Protein AF-A0A1G9DY28-F1 (afdb_monomer_lite)

pLDDT: mean 70.73, std 20.44, range [26.52, 94.44]

Sequence (216 aa):
MRPTGRRGGTGKGPRGWFRGADLAAADAADGTVDGIIQAENLHSFAGSSSYRFLAGQFNNLASNGAGTTLASGDVIGDSRPEILIAHPDATRNVPGWGGVNVGKVYMIAPEDMAALDAQDGATDHQIDLGNTRLAGCYSYEFRGEATNPDLHLSAVIGGQAGASVGTVDDLWGDGKDEILIGDPRWQRPTSSDLYVGNYCPGASAVTPAPARARFM

InterPro domains:
  IPR028994 Integrin alpha, N-terminal [G3DSA:2.130.10.130] (20-208)
  IPR028994 Integrin alpha, N-terminal [SSF69318] (45-187)

Structure (mmCIF, N/CA/C/O backbone):
data_AF-A0A1G9DY28-F1
#
_entry.id   AF-A0A1G9DY28-F1
#
loop_
_atom_site.group_PDB
_atom_site.id
_atom_site.type_symbol
_atom_site.label_atom_id
_atom_site.label_alt_id
_atom_site.label_comp_id
_atom_site.label_asym_id
_atom_site.label_entity_id
_atom_site.label_seq_id
_atom_site.pdbx_PDB_ins_code
_atom_site.Cartn_x
_atom_site.Cartn_y
_atom_site.Cartn_z
_atom_site.occupancy
_atom_site.B_iso_or_equiv
_atom_site.auth_seq_id
_atom_site.auth_comp_id
_atom_site.auth_asym_id
_atom_site.auth_atom_id
_atom_site.pdbx_PDB_model_num
ATOM 1 N N . MET A 1 1 ? -29.840 37.750 1.702 1.00 39.03 1 MET A N 1
ATOM 2 C CA . MET A 1 1 ? -28.448 37.418 1.324 1.00 39.03 1 MET A CA 1
ATOM 3 C C . MET A 1 1 ? -28.323 35.904 1.284 1.00 39.03 1 MET A C 1
ATOM 5 O O . MET A 1 1 ? -28.585 35.266 2.292 1.00 39.03 1 MET A O 1
ATOM 9 N N . ARG A 1 2 ? -28.051 35.325 0.111 1.00 34.81 2 ARG A N 1
ATOM 10 C CA . ARG A 1 2 ? -27.839 33.879 -0.071 1.00 34.81 2 ARG A CA 1
ATOM 11 C C . ARG A 1 2 ? -26.339 33.592 0.074 1.00 34.81 2 ARG A C 1
ATOM 13 O O . ARG A 1 2 ? -25.577 34.244 -0.638 1.00 34.81 2 ARG A O 1
ATOM 20 N N . PRO A 1 3 ? -25.898 32.653 0.925 1.00 40.09 3 PRO A N 1
ATOM 21 C CA . PRO A 1 3 ? -24.496 32.263 0.964 1.00 40.09 3 PRO A CA 1
ATOM 22 C C . PRO A 1 3 ? -24.154 31.457 -0.291 1.00 40.09 3 PRO A C 1
ATOM 24 O O . PRO A 1 3 ? -24.701 30.382 -0.535 1.00 40.09 3 PRO A O 1
ATOM 27 N N . THR A 1 4 ? -23.250 31.994 -1.102 1.00 49.56 4 THR A N 1
ATOM 28 C CA . THR A 1 4 ? -22.555 31.282 -2.174 1.00 49.56 4 THR A CA 1
ATOM 29 C C . THR A 1 4 ? -21.349 30.565 -1.574 1.00 49.56 4 THR A C 1
ATOM 31 O O . THR A 1 4 ? -20.337 31.196 -1.285 1.00 49.56 4 THR A O 1
ATOM 34 N N . GLY A 1 5 ? -21.449 29.251 -1.388 1.00 36.28 5 GLY A N 1
ATOM 35 C CA . GLY A 1 5 ? -20.333 28.396 -0.989 1.00 36.28 5 GLY A CA 1
ATOM 36 C C . GLY A 1 5 ? -20.249 27.199 -1.923 1.00 36.28 5 GLY A C 1
ATOM 37 O O . GLY A 1 5 ? -20.830 26.153 -1.657 1.00 36.28 5 GLY A O 1
ATOM 38 N N . ARG A 1 6 ? -19.562 27.364 -3.055 1.00 39.78 6 ARG A N 1
ATOM 39 C CA . ARG A 1 6 ? -19.233 26.268 -3.971 1.00 39.78 6 ARG A CA 1
ATOM 40 C C . ARG A 1 6 ? -18.241 25.360 -3.231 1.00 39.78 6 ARG A C 1
ATOM 42 O O . ARG A 1 6 ? -17.084 25.738 -3.077 1.00 39.78 6 ARG A O 1
ATOM 49 N N . ARG A 1 7 ? -18.691 24.199 -2.732 1.00 41.69 7 ARG A N 1
ATOM 50 C CA . ARG A 1 7 ? -17.816 23.139 -2.197 1.00 41.69 7 ARG A CA 1
ATOM 51 C C . ARG A 1 7 ? -16.934 22.619 -3.335 1.00 41.69 7 ARG A C 1
ATOM 53 O O . ARG A 1 7 ? -17.304 21.698 -4.053 1.00 41.69 7 ARG A O 1
ATOM 60 N N . GLY A 1 8 ? -15.785 23.252 -3.531 1.00 35.94 8 GLY A N 1
ATOM 61 C CA . GLY A 1 8 ? -14.681 22.714 -4.315 1.00 35.94 8 GLY A CA 1
ATOM 62 C C . GLY A 1 8 ? -13.878 21.746 -3.456 1.00 35.94 8 GLY A C 1
ATOM 63 O O . GLY A 1 8 ? -12.790 22.089 -3.014 1.00 35.94 8 GLY A O 1
ATOM 64 N N . GLY A 1 9 ? -14.436 20.571 -3.167 1.00 35.28 9 GLY A N 1
ATOM 65 C CA . GLY A 1 9 ? -13.674 19.457 -2.610 1.00 35.28 9 GLY A CA 1
ATOM 66 C C . GLY A 1 9 ? -13.167 18.604 -3.763 1.00 35.28 9 GLY A C 1
ATOM 67 O O . GLY A 1 9 ? -13.927 17.820 -4.323 1.00 35.28 9 GLY A O 1
ATOM 68 N N . THR A 1 10 ? -11.911 18.783 -4.169 1.00 40.19 10 THR A N 1
ATOM 69 C CA . THR A 1 10 ? -11.232 17.829 -5.051 1.00 40.19 10 THR A CA 1
ATOM 70 C C . THR A 1 10 ? -11.114 16.510 -4.293 1.00 40.19 10 THR A C 1
ATOM 72 O O . THR A 1 10 ? -10.432 16.436 -3.273 1.00 40.19 10 THR A O 1
ATOM 75 N N . GLY A 1 11 ? -11.849 15.492 -4.748 1.00 36.69 11 GLY A N 1
ATOM 76 C CA . GLY A 1 11 ? -11.959 14.197 -4.084 1.00 36.69 11 GLY A CA 1
ATOM 77 C C . GLY A 1 11 ? -10.591 13.573 -3.832 1.00 36.69 11 GLY A C 1
ATOM 78 O O . GLY A 1 11 ? -9.933 13.096 -4.753 1.00 36.69 11 GLY A O 1
ATOM 79 N N . LYS A 1 12 ? -10.161 13.583 -2.570 1.00 45.22 12 LYS A N 1
ATOM 80 C CA . LYS A 1 12 ? -9.077 12.739 -2.081 1.00 45.22 12 LYS A CA 1
ATOM 81 C C . LYS A 1 12 ? -9.745 11.518 -1.477 1.00 45.22 12 LYS A C 1
ATOM 83 O O . LYS A 1 12 ? -10.242 11.605 -0.361 1.00 45.22 12 LYS A O 1
ATOM 88 N N . GLY A 1 13 ? -9.799 10.419 -2.227 1.00 36.28 13 GLY A N 1
ATOM 89 C CA . GLY A 1 13 ? -10.223 9.141 -1.667 1.00 36.28 13 GLY A CA 1
ATOM 90 C C . GLY A 1 13 ? -9.317 8.806 -0.474 1.00 36.28 13 GLY A C 1
ATOM 91 O O . GLY A 1 13 ? -8.094 8.776 -0.653 1.00 36.28 13 GLY A O 1
ATOM 92 N N . PRO A 1 14 ? -9.855 8.651 0.743 1.00 44.72 14 PRO A N 1
ATOM 93 C CA . PRO A 1 14 ? -9.065 8.204 1.881 1.00 44.72 14 PRO A CA 1
ATOM 94 C C . PRO A 1 14 ? -8.557 6.784 1.615 1.00 44.72 14 PRO A C 1
ATOM 96 O O . PRO A 1 14 ? -9.302 5.904 1.193 1.00 44.72 14 PRO A O 1
ATOM 99 N N . ARG A 1 15 ? -7.255 6.590 1.823 1.00 56.50 15 ARG A N 1
ATOM 100 C CA . ARG A 1 15 ? -6.572 5.295 1.761 1.00 56.50 15 ARG A CA 1
ATOM 101 C C . ARG A 1 15 ? -6.242 4.927 3.189 1.00 56.50 15 ARG A C 1
ATOM 103 O O . ARG A 1 15 ? -5.567 5.707 3.860 1.00 56.50 15 ARG A O 1
ATOM 110 N N . GLY A 1 16 ? -6.737 3.796 3.659 1.00 57.66 16 GLY A N 1
ATOM 111 C CA . GLY A 1 16 ? -6.579 3.414 5.051 1.00 57.66 16 GLY A CA 1
ATOM 112 C C . GLY A 1 16 ? -6.547 1.912 5.234 1.00 57.66 16 GLY A C 1
ATOM 113 O O . GLY A 1 16 ? -6.974 1.158 4.361 1.00 57.66 16 GLY A O 1
ATOM 114 N N . TRP A 1 17 ? -5.996 1.508 6.369 1.00 59.66 17 TRP A N 1
ATOM 115 C CA . TRP A 1 17 ? -6.060 0.149 6.873 1.00 59.66 17 TRP A CA 1
ATOM 116 C C . TRP A 1 17 ? -7.118 0.072 7.959 1.00 59.66 17 TRP A C 1
ATOM 118 O O . TRP A 1 17 ? -7.189 0.958 8.811 1.00 59.66 17 TRP A O 1
ATOM 128 N N . PHE A 1 18 ? -7.918 -0.991 7.923 1.00 63.53 18 PHE A N 1
ATOM 129 C CA . PHE A 1 18 ? -9.067 -1.166 8.799 1.00 63.53 18 PHE A CA 1
ATOM 130 C C . PHE A 1 18 ? -8.887 -2.408 9.643 1.00 63.53 18 PHE A C 1
ATOM 132 O O . PHE A 1 18 ? -8.626 -3.495 9.122 1.00 63.53 18 PHE A O 1
ATOM 139 N N . ARG A 1 19 ? -9.132 -2.269 10.941 1.00 69.31 19 ARG A N 1
ATOM 140 C CA . ARG A 1 19 ? -9.436 -3.433 11.766 1.00 69.31 19 ARG A CA 1
ATOM 141 C C . ARG A 1 19 ? -10.936 -3.668 11.727 1.00 69.31 19 ARG A C 1
ATOM 143 O O . ARG A 1 19 ? -11.714 -2.752 11.954 1.00 69.31 19 ARG A O 1
ATOM 150 N N . GLY A 1 20 ? -11.368 -4.905 11.485 1.00 76.25 20 GLY A N 1
ATOM 151 C CA . GLY A 1 20 ? -12.800 -5.239 11.496 1.00 76.25 20 GLY A CA 1
ATOM 152 C C . GLY A 1 20 ? -13.491 -4.884 12.823 1.00 76.25 20 GLY A C 1
ATOM 153 O O . GLY A 1 20 ? -14.673 -4.553 12.835 1.00 76.25 20 GLY A O 1
ATOM 154 N N . ALA A 1 21 ? -12.733 -4.884 13.925 1.00 82.38 21 ALA A N 1
ATOM 155 C CA . ALA A 1 21 ? -13.196 -4.472 15.249 1.00 82.38 21 ALA A CA 1
ATOM 156 C C . ALA A 1 21 ? -13.605 -2.987 15.331 1.00 82.38 21 ALA A C 1
ATOM 158 O O . ALA A 1 21 ? -14.423 -2.629 16.175 1.00 82.38 21 ALA A O 1
ATOM 159 N N . ASP A 1 22 ? -13.082 -2.150 14.437 1.00 84.69 22 ASP A N 1
ATOM 160 C CA . ASP A 1 22 ? -13.266 -0.700 14.447 1.00 84.69 22 ASP A CA 1
ATOM 161 C C . ASP A 1 22 ? -14.498 -0.253 13.635 1.00 84.69 22 ASP A C 1
ATOM 163 O O . ASP A 1 22 ? -14.927 0.893 13.749 1.00 84.69 22 ASP A O 1
ATOM 167 N N . LEU A 1 23 ? -15.108 -1.145 12.839 1.00 86.44 23 LEU A N 1
ATOM 168 C CA . LEU A 1 23 ? -16.161 -0.781 11.879 1.00 86.44 23 LEU A CA 1
ATOM 169 C C . LEU A 1 23 ? -17.396 -0.158 12.540 1.00 86.44 23 LEU A C 1
ATOM 171 O O . LEU A 1 23 ? -17.902 0.846 12.054 1.00 86.44 23 LEU A O 1
ATOM 175 N N . ALA A 1 24 ? -17.861 -0.711 13.663 1.00 87.94 24 ALA A N 1
ATOM 176 C CA . ALA A 1 24 ? -19.032 -0.181 14.365 1.00 87.94 24 ALA A CA 1
ATOM 177 C C . ALA A 1 24 ? -18.765 1.196 14.998 1.00 87.94 24 ALA A C 1
ATOM 179 O O . ALA A 1 24 ? -19.653 2.045 15.042 1.00 87.94 24 ALA A O 1
ATOM 180 N N . ALA A 1 25 ? -17.541 1.425 15.484 1.00 86.50 25 ALA A N 1
ATOM 181 C CA . ALA A 1 25 ? -17.143 2.713 16.045 1.00 86.50 25 ALA A CA 1
ATOM 182 C C . ALA A 1 25 ? -16.971 3.770 14.945 1.00 86.50 25 ALA A C 1
ATOM 184 O O . ALA A 1 25 ? -17.379 4.914 15.128 1.00 86.50 25 ALA A O 1
ATOM 185 N N . ALA A 1 26 ? -16.412 3.375 13.799 1.00 85.31 26 ALA A N 1
ATOM 186 C CA . ALA A 1 26 ? -16.263 4.239 12.637 1.00 85.31 26 ALA A CA 1
ATOM 187 C C . ALA A 1 26 ? -17.606 4.618 11.995 1.00 85.31 26 ALA A C 1
ATOM 189 O O . ALA A 1 26 ? -17.748 5.751 11.543 1.00 85.31 26 ALA A O 1
ATOM 190 N N . ASP A 1 27 ? -18.576 3.697 11.982 1.00 87.81 27 ASP A N 1
ATOM 191 C CA . ASP A 1 27 ? -19.953 3.955 11.541 1.00 87.81 27 ASP A CA 1
ATOM 192 C C . ASP A 1 27 ? -20.600 5.017 12.434 1.00 87.81 27 ASP A C 1
ATOM 194 O O . ASP A 1 27 ? -20.998 6.069 11.961 1.00 87.81 27 ASP A O 1
ATOM 198 N N . ALA A 1 28 ? -20.533 4.830 13.756 1.00 89.62 28 ALA A N 1
ATOM 199 C CA . ALA A 1 28 ? -21.081 5.774 14.730 1.00 89.62 28 ALA A CA 1
ATOM 200 C C . ALA A 1 28 ? -20.403 7.163 14.752 1.00 89.62 28 ALA A C 1
ATOM 202 O O . ALA A 1 28 ? -20.920 8.094 15.380 1.00 89.62 28 ALA A O 1
ATOM 203 N N . ALA A 1 29 ? -19.225 7.313 14.140 1.00 87.81 29 ALA A N 1
ATOM 204 C CA . ALA A 1 29 ? -18.363 8.481 14.319 1.00 87.81 29 ALA A CA 1
ATOM 205 C C . ALA A 1 29 ? -18.899 9.767 13.667 1.00 87.81 29 ALA A C 1
ATOM 207 O O . ALA A 1 29 ? -18.495 10.858 14.072 1.00 87.81 29 ALA A O 1
ATOM 208 N N . ASP A 1 30 ? -19.824 9.675 12.707 1.00 84.69 30 ASP A N 1
ATOM 209 C CA . ASP A 1 30 ? -20.497 10.849 12.137 1.00 84.69 30 ASP A CA 1
ATOM 210 C C . ASP A 1 30 ? -21.783 11.255 12.881 1.00 84.69 30 ASP A C 1
ATOM 212 O O . ASP A 1 30 ? -22.446 12.229 12.513 1.00 84.69 30 ASP A O 1
ATOM 216 N N . GLY A 1 31 ? -22.102 10.553 13.972 1.00 88.00 31 GLY A N 1
ATOM 217 C CA . GLY A 1 31 ? -23.291 10.780 14.787 1.00 88.00 31 GLY A CA 1
ATOM 218 C C . GLY A 1 31 ? -24.517 9.983 14.341 1.00 88.00 31 GLY A C 1
ATOM 219 O O . GLY A 1 31 ? -25.566 10.094 14.983 1.00 88.00 31 GLY A O 1
ATOM 220 N N . THR A 1 32 ? -24.400 9.165 13.296 1.00 90.31 32 THR A N 1
ATOM 221 C CA . THR A 1 32 ? -25.421 8.210 12.862 1.00 90.31 32 THR A CA 1
ATOM 222 C C . THR A 1 32 ? -24.874 6.785 12.886 1.00 90.31 32 THR A C 1
ATOM 224 O O . THR A 1 32 ? -23.683 6.570 12.784 1.00 90.31 32 THR A O 1
ATOM 227 N N . VAL A 1 33 ? -25.739 5.797 13.116 1.00 93.62 33 VAL A N 1
ATOM 228 C CA . VAL A 1 33 ? -25.394 4.372 12.976 1.00 93.62 33 VAL A CA 1
ATOM 229 C C . VAL A 1 33 ? -26.305 3.843 11.888 1.00 93.62 33 VAL A C 1
ATOM 231 O O . VAL A 1 33 ? -27.465 3.508 12.151 1.00 93.62 33 VAL A O 1
ATOM 234 N N . ASP A 1 34 ? -25.827 3.890 10.654 1.00 93.62 34 ASP A N 1
ATOM 235 C CA . ASP A 1 34 ? -26.614 3.587 9.460 1.00 93.62 34 ASP A CA 1
ATOM 236 C C . ASP A 1 34 ? -25.904 2.618 8.499 1.00 93.62 34 ASP A C 1
ATOM 238 O O . ASP A 1 34 ? -26.457 2.266 7.452 1.00 93.62 34 ASP A O 1
ATOM 242 N N . GLY A 1 35 ? -24.727 2.116 8.886 1.00 91.00 35 GLY A N 1
ATOM 243 C CA . GLY A 1 35 ? -23.889 1.246 8.072 1.00 91.00 35 GLY A CA 1
ATOM 244 C C . GLY A 1 35 ? -23.080 1.991 7.007 1.00 91.00 35 GLY A C 1
ATOM 245 O O . GLY A 1 35 ? -22.499 1.332 6.137 1.00 91.00 35 GLY A O 1
ATOM 246 N N . ILE A 1 36 ? -23.045 3.327 7.031 1.00 89.75 36 ILE A N 1
ATOM 247 C CA . ILE A 1 36 ? -22.268 4.165 6.121 1.00 89.75 36 ILE A CA 1
ATOM 248 C C . ILE A 1 36 ? -21.078 4.761 6.871 1.00 89.75 36 ILE A C 1
ATOM 250 O O . ILE A 1 36 ? -21.157 5.779 7.547 1.00 89.75 36 ILE A O 1
ATOM 254 N N . ILE A 1 37 ? -19.902 4.185 6.635 1.00 85.06 37 ILE A N 1
ATOM 255 C CA . ILE A 1 37 ? -18.668 4.698 7.225 1.00 85.06 37 ILE A CA 1
ATOM 256 C C . ILE A 1 37 ? -18.086 5.812 6.352 1.00 85.06 37 ILE A C 1
ATOM 258 O O . ILE A 1 37 ? -17.610 5.575 5.237 1.00 85.06 37 ILE A O 1
ATOM 262 N N . GLN A 1 38 ? -18.052 7.029 6.894 1.00 85.56 38 GLN A N 1
ATOM 263 C CA . GLN A 1 38 ? -17.265 8.122 6.327 1.00 85.56 38 GLN A CA 1
ATOM 264 C C . GLN A 1 38 ? -15.781 7.844 6.537 1.00 85.56 38 GLN A C 1
ATOM 266 O O . GLN A 1 38 ? -15.301 7.660 7.656 1.00 85.56 38 GLN A O 1
ATOM 271 N N . ALA A 1 39 ? -15.023 7.798 5.451 1.00 75.69 39 ALA A N 1
ATOM 272 C CA . ALA A 1 39 ? -13.667 7.291 5.523 1.00 75.69 39 ALA A CA 1
ATOM 273 C C . ALA A 1 39 ? -12.644 8.299 6.086 1.00 75.69 39 ALA A C 1
ATOM 275 O O . ALA A 1 39 ? -11.535 7.913 6.452 1.00 75.69 39 ALA A O 1
ATOM 276 N N . GLU A 1 40 ? -13.032 9.564 6.266 1.00 76.12 40 GLU A N 1
ATOM 277 C CA . GLU A 1 40 ? -12.351 10.520 7.149 1.00 76.12 40 GLU A CA 1
ATOM 278 C C . GLU A 1 40 ? -12.423 10.153 8.642 1.00 76.12 40 GLU A C 1
ATOM 280 O O . GLU A 1 40 ? -11.522 10.511 9.403 1.00 76.12 40 GLU A O 1
ATOM 285 N N . ASN A 1 41 ? -13.445 9.409 9.068 1.00 78.44 41 ASN A N 1
ATOM 286 C CA . ASN A 1 41 ? -13.624 9.054 10.475 1.00 78.44 41 ASN A CA 1
ATOM 287 C C . ASN A 1 41 ? -12.732 7.885 10.896 1.00 78.44 41 ASN A C 1
ATOM 289 O O . ASN A 1 41 ? -12.473 7.700 12.078 1.00 78.44 41 ASN A O 1
ATOM 293 N N . LEU A 1 42 ? -12.209 7.118 9.939 1.00 73.25 42 LEU A N 1
ATOM 294 C CA . LEU A 1 42 ? -11.525 5.849 10.196 1.00 73.25 42 LEU A CA 1
ATOM 295 C C . LEU A 1 42 ? -10.260 5.982 11.059 1.00 73.25 42 LEU A C 1
ATOM 297 O O . LEU A 1 42 ? -9.906 5.042 11.762 1.00 73.25 42 LEU A O 1
ATOM 301 N N . HIS A 1 43 ? -9.607 7.143 11.060 1.00 74.00 43 HIS A N 1
ATOM 302 C CA . HIS A 1 43 ? -8.354 7.359 11.791 1.00 74.00 43 HIS A CA 1
ATOM 303 C C . HIS A 1 43 ? -8.482 8.276 13.020 1.00 74.00 43 HIS A C 1
ATOM 305 O O . HIS A 1 43 ? -7.481 8.555 13.668 1.00 74.00 43 HIS A O 1
ATOM 311 N N . SER A 1 44 ? -9.674 8.805 13.323 1.00 72.94 44 SER A N 1
ATOM 312 C CA . SER A 1 44 ? -9.810 9.973 14.213 1.00 72.94 44 SER A CA 1
ATOM 313 C C . SER A 1 44 ? -10.642 9.752 15.482 1.00 72.94 44 SER A C 1
ATOM 315 O O . SER A 1 44 ? -10.692 10.647 16.328 1.00 72.94 44 SER A O 1
ATOM 317 N N . PHE A 1 45 ? -11.262 8.580 15.670 1.00 70.31 45 PHE A N 1
ATOM 318 C CA . PHE A 1 45 ? -11.993 8.272 16.906 1.00 70.31 45 PHE A CA 1
ATOM 319 C C . PHE A 1 45 ? -11.090 7.665 17.992 1.00 70.31 45 PHE A C 1
ATOM 321 O O . PHE A 1 45 ? -10.106 6.972 17.724 1.00 70.31 45 PHE A O 1
ATOM 328 N N . ALA A 1 46 ? -11.442 7.925 19.253 1.00 67.25 46 ALA A N 1
ATOM 329 C CA . ALA A 1 46 ? -10.687 7.452 20.408 1.00 67.25 46 ALA A CA 1
ATOM 330 C C . ALA A 1 46 ? -10.655 5.916 20.466 1.00 67.25 46 ALA A C 1
ATOM 332 O O . ALA A 1 46 ? -11.699 5.267 20.441 1.00 67.25 46 ALA A O 1
ATOM 333 N N . GLY A 1 47 ? -9.451 5.349 20.582 1.00 69.44 47 GLY A N 1
ATOM 334 C CA . GLY A 1 47 ? -9.244 3.900 20.606 1.00 69.44 47 GLY A CA 1
ATOM 335 C C . GLY A 1 47 ? -9.198 3.238 19.227 1.00 69.44 47 GLY A C 1
ATOM 336 O O . GLY A 1 47 ? -9.114 2.013 19.179 1.00 69.44 47 GLY A O 1
ATOM 337 N N . SER A 1 48 ? -9.226 4.013 18.133 1.00 75.06 48 SER A N 1
ATOM 338 C CA . SER A 1 48 ? -8.984 3.474 16.793 1.00 75.06 48 SER A CA 1
ATOM 339 C C . SER A 1 48 ? -7.623 2.789 16.721 1.00 75.06 48 SER A C 1
ATOM 341 O O . SER A 1 48 ? -6.627 3.256 17.273 1.00 75.06 48 SER A O 1
ATOM 343 N N . SER A 1 49 ? -7.589 1.665 16.019 1.00 80.06 49 SER A N 1
ATOM 344 C CA . SER A 1 49 ? -6.364 0.953 15.656 1.00 80.06 49 SER A CA 1
ATOM 345 C C . SER A 1 49 ? -6.158 0.912 14.140 1.00 80.06 49 SER A C 1
ATOM 347 O O . SER A 1 49 ? -5.306 0.175 13.635 1.00 80.06 49 SER A O 1
ATOM 349 N N . SER A 1 50 ? -6.956 1.707 13.430 1.00 85.06 50 SER A N 1
ATOM 350 C CA . SER A 1 50 ? -6.951 1.879 11.986 1.00 85.06 50 SER A CA 1
ATOM 351 C C . SER A 1 50 ? -6.034 3.045 11.603 1.00 85.06 50 SER A C 1
ATOM 353 O O . SER A 1 50 ? -5.933 4.025 12.335 1.00 85.06 50 SER A O 1
ATOM 355 N N . TYR A 1 51 ? -5.364 2.943 10.453 1.00 85.69 51 TYR A N 1
ATOM 356 C CA . TYR A 1 51 ? -4.394 3.943 9.985 1.00 85.69 51 TYR A CA 1
ATOM 357 C C . TYR A 1 51 ? -4.839 4.574 8.672 1.00 85.69 51 TYR A C 1
ATOM 359 O O . TYR A 1 51 ? -5.432 3.912 7.818 1.00 85.69 51 TYR A O 1
ATOM 367 N N . ARG A 1 52 ? -4.485 5.843 8.467 1.00 85.88 52 ARG A N 1
ATOM 368 C CA . ARG A 1 52 ? -4.598 6.531 7.180 1.00 85.88 52 ARG A CA 1
ATOM 369 C C . ARG A 1 52 ? -3.229 6.634 6.520 1.00 85.88 52 ARG A C 1
ATOM 371 O O . ARG A 1 52 ? -2.301 7.184 7.097 1.00 85.88 52 ARG A O 1
ATOM 378 N N . PHE A 1 53 ? -3.130 6.207 5.265 1.00 84.81 53 PHE A N 1
ATOM 379 C CA . PHE A 1 53 ? -1.910 6.363 4.480 1.00 84.81 53 PHE A CA 1
ATOM 380 C C . PHE A 1 53 ? -1.939 7.642 3.651 1.00 84.81 53 PHE A C 1
ATOM 382 O O . PHE A 1 53 ? -2.776 7.853 2.759 1.00 84.81 53 PHE A O 1
ATOM 389 N N . LEU A 1 54 ? -0.961 8.491 3.915 1.00 81.44 54 LEU A N 1
ATOM 390 C CA . LEU A 1 54 ? -0.680 9.691 3.162 1.00 81.44 54 LEU A CA 1
ATOM 391 C C . LEU A 1 54 ? 0.426 9.355 2.167 1.00 81.44 54 LEU A C 1
ATOM 393 O O . LEU A 1 54 ? 1.541 9.046 2.544 1.00 81.44 54 LEU A O 1
ATOM 397 N N . ALA A 1 55 ? 0.156 9.432 0.870 1.00 70.12 55 ALA A N 1
ATOM 398 C CA . ALA A 1 55 ? 1.261 9.643 -0.052 1.00 70.12 55 ALA A CA 1
ATOM 399 C C . ALA A 1 55 ? 1.617 11.115 0.086 1.00 70.12 55 ALA A C 1
ATOM 401 O O . ALA A 1 55 ? 0.743 11.940 -0.205 1.00 70.12 55 ALA A O 1
ATOM 402 N N . GLY A 1 56 ? 2.821 11.405 0.595 1.00 58.53 56 GLY A N 1
ATOM 403 C CA . GLY A 1 56 ? 3.311 12.748 0.882 1.00 58.53 56 GLY A CA 1
ATOM 404 C C . GLY A 1 56 ? 2.874 13.797 -0.139 1.00 58.53 56 GLY A C 1
ATOM 405 O O . GLY A 1 56 ? 2.592 13.496 -1.304 1.00 58.53 56 GLY A O 1
ATOM 406 N N . GLN A 1 57 ? 2.807 15.050 0.310 1.00 45.81 57 GLN A N 1
ATOM 407 C CA . GLN A 1 57 ? 2.523 16.232 -0.508 1.00 45.81 57 GLN A CA 1
ATOM 408 C C . GLN A 1 57 ? 3.622 16.471 -1.563 1.00 45.81 57 GLN A C 1
ATOM 410 O O . GLN A 1 57 ? 4.258 17.519 -1.611 1.00 45.81 57 GLN A O 1
ATOM 415 N N . PHE A 1 58 ? 3.869 15.511 -2.443 1.00 39.19 58 PHE A N 1
ATOM 416 C CA . PHE A 1 58 ? 4.568 15.744 -3.683 1.00 39.19 58 PHE A CA 1
ATOM 417 C C . PHE A 1 58 ? 3.609 16.594 -4.523 1.00 39.19 58 PHE A C 1
ATOM 419 O O . PHE A 1 58 ? 2.518 16.161 -4.894 1.00 39.19 58 PHE A O 1
ATOM 426 N N . ASN A 1 59 ? 3.978 17.874 -4.621 1.00 35.19 59 ASN A N 1
ATOM 427 C CA . ASN A 1 59 ? 3.554 18.884 -5.587 1.00 35.19 59 ASN A CA 1
ATOM 428 C C . ASN A 1 59 ? 2.085 18.870 -6.052 1.00 35.19 59 ASN A C 1
ATOM 430 O O . ASN A 1 59 ? 1.773 18.386 -7.125 1.00 35.19 59 ASN A O 1
ATOM 434 N N . ASN A 1 60 ? 1.224 19.561 -5.299 1.00 35.22 60 ASN A N 1
ATOM 435 C CA . ASN A 1 60 ? 0.123 20.414 -5.786 1.00 35.22 60 ASN A CA 1
ATOM 436 C C . ASN A 1 60 ? -0.532 20.087 -7.153 1.00 35.22 60 ASN A C 1
ATOM 438 O O . ASN A 1 60 ? -0.753 20.988 -7.964 1.00 35.22 60 ASN A O 1
ATOM 442 N N . LEU A 1 61 ? -0.895 18.832 -7.400 1.00 38.72 61 LEU A N 1
ATOM 443 C CA . LEU A 1 61 ? -1.797 18.438 -8.471 1.00 38.72 61 LEU A CA 1
ATOM 444 C C . LEU A 1 61 ? -2.786 17.420 -7.907 1.00 38.72 61 LEU A C 1
ATOM 446 O O . LEU A 1 61 ? -2.452 16.509 -7.155 1.00 38.72 61 LEU A O 1
ATOM 450 N N . ALA A 1 62 ? -4.057 17.644 -8.213 1.00 41.34 62 ALA A N 1
ATOM 451 C CA . ALA A 1 62 ? -5.108 16.678 -7.971 1.00 41.34 62 ALA A CA 1
ATOM 452 C C . ALA A 1 62 ? -4.741 15.345 -8.655 1.00 41.34 62 ALA A C 1
ATOM 454 O O . ALA A 1 62 ? -4.362 15.354 -9.820 1.00 41.34 62 ALA A O 1
ATOM 455 N N . SER A 1 63 ? -4.903 14.226 -7.939 1.00 50.25 63 SER A N 1
ATOM 456 C CA . SER A 1 63 ? -4.601 12.848 -8.376 1.00 50.25 63 SER A CA 1
ATOM 457 C C . SER A 1 63 ? -3.137 12.389 -8.259 1.00 50.25 63 SER A C 1
ATOM 459 O O . SER A 1 63 ? -2.526 11.971 -9.236 1.00 50.25 63 SER A O 1
ATOM 461 N N . ASN A 1 64 ? -2.595 12.346 -7.039 1.00 60.25 64 ASN A N 1
ATOM 462 C CA . ASN A 1 64 ? -1.418 11.517 -6.760 1.00 60.25 64 ASN A CA 1
ATOM 463 C C . ASN A 1 64 ? -1.887 10.055 -6.757 1.00 60.25 64 ASN A C 1
ATOM 465 O O . ASN A 1 64 ? -2.573 9.651 -5.811 1.00 60.25 64 ASN A O 1
ATOM 469 N N . GLY A 1 65 ? -1.572 9.296 -7.814 1.00 67.50 65 GLY A N 1
ATOM 470 C CA . GLY A 1 65 ? -2.023 7.921 -8.082 1.00 67.50 65 GLY A CA 1
ATOM 471 C C . GLY A 1 65 ? -1.632 6.863 -7.040 1.00 67.50 65 GLY A C 1
ATOM 472 O O . GLY A 1 65 ? -1.666 5.674 -7.328 1.00 67.50 65 GLY A O 1
ATOM 473 N N . ALA A 1 66 ? -1.236 7.259 -5.832 1.00 76.75 66 ALA A N 1
ATOM 474 C CA . ALA A 1 66 ? -1.041 6.359 -4.708 1.00 76.75 66 ALA A CA 1
ATOM 475 C C . ALA A 1 66 ? -2.353 5.671 -4.315 1.00 76.75 66 ALA A C 1
ATOM 477 O O . ALA A 1 66 ? -3.408 6.305 -4.299 1.00 76.75 66 ALA A O 1
ATOM 478 N N . GLY A 1 67 ? 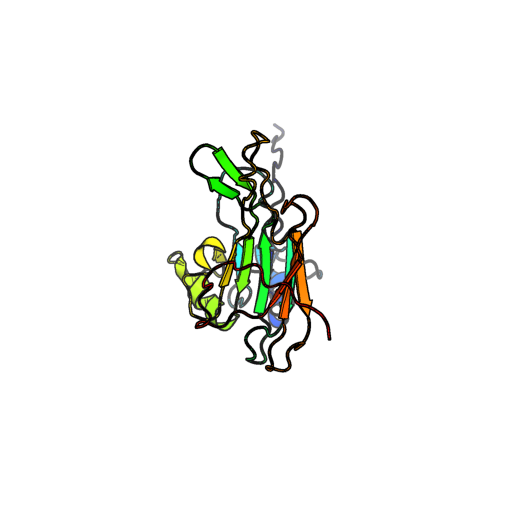-2.279 4.390 -3.968 1.00 79.56 67 GLY A N 1
ATOM 479 C CA . GLY A 1 67 ? -3.429 3.531 -3.688 1.00 79.56 67 GLY A CA 1
ATOM 480 C C . GLY A 1 67 ? -4.353 3.312 -4.885 1.00 79.56 67 GLY A C 1
ATOM 481 O O . GLY A 1 67 ? -5.524 3.021 -4.680 1.00 79.56 67 GLY A O 1
ATOM 482 N N . THR A 1 68 ? -3.859 3.474 -6.118 1.00 82.94 68 THR A N 1
ATOM 483 C CA . THR A 1 68 ? -4.594 3.063 -7.333 1.00 82.94 68 THR A CA 1
ATOM 484 C C . THR A 1 68 ? -4.704 1.549 -7.438 1.00 82.94 68 THR A C 1
ATOM 486 O O . THR A 1 68 ? -5.738 1.048 -7.869 1.00 82.94 68 THR A O 1
ATOM 489 N N . THR A 1 69 ? -3.669 0.839 -6.987 1.00 89.25 69 THR A N 1
ATOM 490 C CA . THR A 1 69 ? -3.667 -0.616 -6.842 1.00 89.25 69 THR A CA 1
ATOM 491 C C . THR A 1 69 ? -3.188 -0.990 -5.446 1.00 89.25 69 THR A C 1
ATOM 493 O O . THR A 1 69 ? -2.296 -0.336 -4.894 1.00 89.25 69 THR A O 1
ATOM 496 N N . LEU A 1 70 ? -3.797 -2.033 -4.886 1.00 92.62 70 LEU A N 1
ATOM 497 C CA . LEU A 1 70 ? -3.483 -2.596 -3.580 1.00 92.62 70 LEU A CA 1
ATOM 498 C C . LEU A 1 70 ? -3.326 -4.112 -3.710 1.00 92.62 70 LEU A C 1
ATOM 500 O O . LEU A 1 70 ? -4.032 -4.732 -4.505 1.00 92.62 70 LEU A O 1
ATOM 504 N N . ALA A 1 71 ? -2.444 -4.692 -2.905 1.00 94.12 71 ALA A N 1
ATOM 505 C CA . ALA A 1 71 ? -2.347 -6.133 -2.701 1.00 94.12 71 ALA A CA 1
ATOM 506 C C . ALA A 1 71 ? -1.978 -6.424 -1.243 1.00 94.12 71 ALA A C 1
ATOM 508 O O . ALA A 1 71 ? -1.570 -5.519 -0.511 1.00 94.12 71 ALA A O 1
ATOM 509 N N . SER A 1 72 ? -2.124 -7.675 -0.825 1.00 94.44 72 SER A N 1
ATOM 510 C CA . SER A 1 72 ? -1.711 -8.135 0.498 1.00 94.44 72 SER A CA 1
ATOM 511 C C . SER A 1 72 ? -1.265 -9.587 0.443 1.00 94.44 72 SER A C 1
ATOM 513 O O . SER A 1 72 ? -1.859 -10.366 -0.301 1.00 94.44 72 SER A O 1
ATOM 515 N N . GLY A 1 73 ? -0.275 -9.949 1.245 1.00 92.62 73 GLY A N 1
ATOM 516 C CA . GLY A 1 73 ? 0.255 -11.309 1.348 1.00 92.62 73 GLY A CA 1
ATOM 517 C C . GLY A 1 73 ? 1.323 -11.376 2.429 1.00 92.62 73 GLY A C 1
ATOM 518 O O . GLY A 1 73 ? 1.845 -10.334 2.821 1.00 92.62 73 GLY A O 1
ATOM 519 N N . ASP A 1 74 ? 1.603 -12.572 2.928 1.00 92.31 74 ASP A N 1
ATOM 520 C CA . ASP A 1 74 ? 2.652 -12.828 3.921 1.00 92.31 74 ASP A CA 1
ATOM 521 C C . ASP A 1 74 ? 4.008 -12.944 3.214 1.00 92.31 74 ASP A C 1
ATOM 523 O O . ASP A 1 74 ? 4.556 -14.026 3.016 1.00 92.31 74 ASP A O 1
ATOM 527 N N . VAL A 1 75 ? 4.525 -11.807 2.752 1.00 91.00 75 VAL A N 1
ATOM 528 C CA . VAL A 1 75 ? 5.724 -11.748 1.901 1.00 91.00 75 VAL A CA 1
ATOM 529 C C . VAL A 1 75 ? 7.012 -11.762 2.732 1.00 91.00 75 VAL A C 1
ATOM 531 O O . VAL A 1 75 ? 8.115 -11.887 2.188 1.00 91.00 75 VAL A O 1
ATOM 534 N N . ILE A 1 76 ? 6.898 -11.622 4.059 1.00 89.00 76 ILE A N 1
ATOM 535 C CA . ILE A 1 76 ? 8.017 -11.771 4.999 1.00 89.00 76 ILE A CA 1
ATOM 536 C C . ILE A 1 76 ? 8.013 -13.106 5.756 1.00 89.00 76 ILE A C 1
ATOM 538 O O . ILE A 1 76 ? 9.050 -13.443 6.340 1.00 89.00 76 ILE A O 1
ATOM 542 N N . GLY A 1 77 ? 6.931 -13.889 5.690 1.00 88.94 77 GLY A N 1
ATOM 543 C CA . GLY A 1 77 ? 6.823 -15.244 6.243 1.00 88.94 77 GLY A CA 1
ATOM 544 C C . GLY A 1 77 ? 6.604 -15.278 7.753 1.00 88.94 77 GLY A C 1
ATOM 545 O O . GLY A 1 77 ? 7.126 -16.164 8.436 1.00 88.94 77 GLY A O 1
ATOM 546 N N . ASP A 1 78 ? 5.905 -14.286 8.304 1.00 87.62 78 ASP A N 1
ATOM 547 C CA . ASP A 1 78 ? 5.620 -14.181 9.739 1.00 87.62 78 ASP A CA 1
ATOM 548 C C . ASP A 1 78 ? 4.159 -14.528 10.093 1.00 87.62 78 ASP A C 1
ATOM 550 O O . ASP A 1 78 ? 3.726 -14.356 11.238 1.00 87.62 78 ASP A O 1
ATOM 554 N N . SER A 1 79 ? 3.413 -15.077 9.128 1.00 89.62 79 SER A N 1
ATOM 555 C CA . SER A 1 79 ? 1.986 -15.400 9.212 1.00 89.62 79 SER A CA 1
ATOM 556 C C . SER A 1 79 ? 1.072 -14.185 9.390 1.00 89.62 79 SER A C 1
ATOM 558 O O . SER A 1 79 ? -0.105 -14.349 9.739 1.00 89.62 79 SER A O 1
ATOM 560 N N . ARG A 1 80 ? 1.571 -12.968 9.151 1.00 88.31 80 ARG A N 1
ATOM 561 C CA . ARG A 1 80 ? 0.770 -11.746 9.084 1.00 88.31 80 ARG A CA 1
ATOM 562 C C . ARG A 1 80 ? 0.976 -11.105 7.713 1.00 88.31 80 ARG A C 1
ATOM 564 O O . ARG A 1 80 ? 2.097 -10.864 7.311 1.00 88.31 80 ARG A O 1
ATOM 571 N N . PRO A 1 81 ? -0.101 -10.816 6.968 1.00 91.50 81 PRO A N 1
ATOM 572 C CA . PRO A 1 81 ? 0.059 -10.259 5.638 1.00 91.50 81 PRO A CA 1
ATOM 573 C C . PRO A 1 81 ? 0.510 -8.795 5.689 1.00 91.50 81 PRO A C 1
ATOM 575 O O . PRO A 1 81 ? -0.116 -7.956 6.350 1.00 91.50 81 PRO A O 1
ATOM 578 N N . GLU A 1 82 ? 1.520 -8.472 4.889 1.00 91.81 82 GLU A N 1
ATOM 579 C CA . GLU A 1 82 ? 1.887 -7.108 4.533 1.00 91.81 82 GLU A CA 1
ATOM 580 C C . GLU A 1 82 ? 0.852 -6.499 3.591 1.00 91.81 82 GLU A C 1
ATOM 582 O O . GLU A 1 82 ? 0.099 -7.183 2.892 1.00 91.81 82 GLU A O 1
ATOM 587 N N . ILE A 1 83 ? 0.863 -5.169 3.512 1.00 91.88 83 ILE A N 1
ATOM 588 C CA . ILE A 1 83 ? 0.061 -4.419 2.548 1.00 91.88 83 ILE A CA 1
ATOM 589 C C . ILE A 1 83 ? 0.983 -3.783 1.526 1.00 91.88 83 ILE A C 1
ATOM 591 O O . ILE A 1 83 ? 1.917 -3.062 1.879 1.00 91.88 83 ILE A O 1
ATOM 595 N N . LEU A 1 84 ? 0.661 -3.972 0.252 1.00 92.25 84 LEU A N 1
ATOM 596 C CA . LEU A 1 84 ? 1.297 -3.287 -0.855 1.00 92.25 84 LEU A CA 1
ATOM 597 C C . LEU A 1 84 ? 0.400 -2.164 -1.359 1.00 92.25 84 LEU A C 1
ATOM 599 O O . LEU A 1 84 ? -0.753 -2.382 -1.729 1.00 92.25 84 LEU A O 1
ATOM 603 N N . ILE A 1 85 ? 0.951 -0.956 -1.411 1.00 91.19 85 ILE A N 1
ATOM 604 C CA . ILE A 1 85 ? 0.271 0.251 -1.867 1.00 91.19 85 ILE A CA 1
ATOM 605 C C . ILE A 1 85 ? 1.016 0.793 -3.077 1.00 91.19 85 ILE A C 1
ATOM 607 O O . ILE A 1 85 ? 2.144 1.276 -2.970 1.00 91.19 85 ILE A O 1
ATOM 611 N N . ALA A 1 86 ? 0.380 0.742 -4.241 1.00 89.88 86 ALA A N 1
AT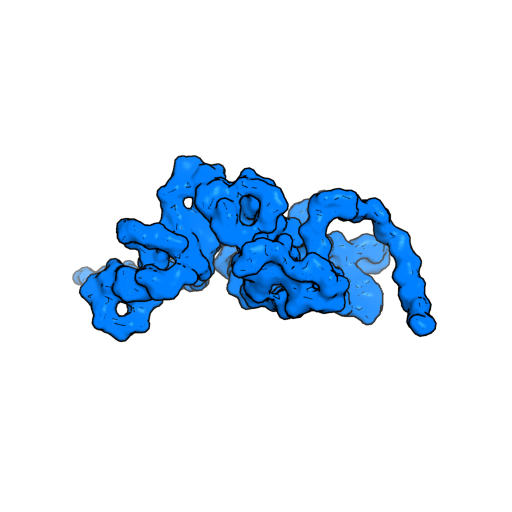OM 612 C CA . ALA A 1 86 ? 0.993 1.201 -5.473 1.00 89.88 86 ALA A CA 1
ATOM 613 C C . ALA A 1 86 ? 0.810 2.705 -5.691 1.00 89.88 86 ALA A C 1
ATOM 615 O O . ALA A 1 86 ? -0.241 3.268 -5.394 1.00 89.88 86 ALA A O 1
ATOM 616 N N . HIS A 1 87 ? 1.821 3.354 -6.256 1.00 87.31 87 HIS A N 1
ATOM 617 C CA . HIS A 1 87 ? 1.838 4.756 -6.657 1.00 87.31 87 HIS A CA 1
ATOM 618 C C . HIS A 1 87 ? 2.458 4.891 -8.061 1.00 87.31 87 HIS A C 1
ATOM 620 O O . HIS A 1 87 ? 3.559 5.426 -8.196 1.00 87.31 87 HIS A O 1
ATOM 626 N N . PRO A 1 88 ? 1.766 4.414 -9.114 1.00 84.94 88 PRO A N 1
ATOM 627 C CA . PRO A 1 88 ? 2.243 4.402 -10.501 1.00 84.94 88 PRO A CA 1
ATOM 628 C C . PRO A 1 88 ? 2.678 5.759 -11.059 1.00 84.94 88 PRO A C 1
ATOM 630 O O . PRO A 1 88 ? 3.568 5.811 -11.902 1.00 84.94 88 PRO A O 1
ATOM 633 N N . ASP A 1 89 ? 2.090 6.857 -10.584 1.00 82.38 89 ASP A N 1
ATOM 634 C CA . ASP A 1 89 ? 2.414 8.209 -11.058 1.00 82.38 89 ASP A CA 1
ATOM 635 C C . ASP A 1 89 ? 3.520 8.894 -10.241 1.00 82.38 89 ASP A C 1
ATOM 637 O O . ASP A 1 89 ? 3.789 10.080 -10.423 1.00 82.38 89 ASP A O 1
ATOM 641 N N . ALA A 1 90 ? 4.183 8.170 -9.331 1.00 80.69 90 ALA A N 1
ATOM 642 C CA . ALA A 1 90 ? 5.276 8.729 -8.551 1.00 80.69 90 ALA A CA 1
ATOM 643 C C . ALA A 1 90 ? 6.407 9.214 -9.469 1.00 80.69 90 ALA A C 1
ATOM 645 O O . ALA A 1 90 ? 6.933 8.458 -10.290 1.00 80.69 90 ALA A O 1
ATOM 646 N N . THR A 1 91 ? 6.809 10.472 -9.296 1.00 79.94 91 THR A N 1
ATOM 647 C CA . THR A 1 91 ? 7.862 11.100 -10.099 1.00 79.94 91 THR A CA 1
ATOM 648 C C . THR A 1 91 ? 9.234 11.007 -9.441 1.00 79.94 91 THR A C 1
ATOM 650 O O . THR A 1 91 ? 9.363 11.128 -8.220 1.00 79.94 91 THR A O 1
ATOM 653 N N . ARG A 1 92 ? 10.281 10.914 -10.262 1.00 78.69 92 ARG A N 1
ATOM 654 C CA . ARG A 1 92 ? 11.684 11.101 -9.882 1.00 78.69 92 ARG A CA 1
ATOM 655 C C . ARG A 1 92 ? 12.268 12.267 -10.670 1.00 78.69 92 ARG A C 1
ATOM 657 O O . ARG A 1 92 ? 12.074 12.354 -11.876 1.00 78.69 92 ARG A O 1
ATOM 664 N N . ASN A 1 93 ? 13.026 13.136 -10.007 1.00 78.12 93 ASN A N 1
ATOM 665 C CA . ASN A 1 93 ? 13.795 14.166 -10.702 1.00 78.12 93 ASN A CA 1
ATOM 666 C C . ASN A 1 93 ? 15.027 13.535 -11.349 1.00 78.12 93 ASN A C 1
ATOM 668 O O . ASN A 1 93 ? 15.875 12.976 -10.652 1.00 78.12 93 ASN A O 1
ATOM 672 N N . VAL A 1 94 ? 15.131 13.641 -12.670 1.00 72.00 94 VAL A N 1
ATOM 673 C CA . VAL A 1 94 ? 16.296 13.195 -13.434 1.00 72.00 94 VAL A CA 1
ATOM 674 C C . VAL A 1 94 ? 17.093 14.427 -13.881 1.00 72.00 94 VAL A C 1
ATOM 676 O O . VAL A 1 94 ? 16.522 15.334 -14.501 1.00 72.00 94 VAL A O 1
ATOM 679 N N . PRO A 1 95 ? 18.406 14.496 -13.576 1.00 73.00 95 PRO A N 1
ATOM 680 C CA . PRO A 1 95 ? 19.258 15.594 -14.023 1.00 73.00 95 PRO A CA 1
ATOM 681 C C . PRO A 1 95 ? 19.175 15.792 -15.541 1.00 73.00 95 PRO A C 1
ATOM 683 O O . PRO A 1 95 ? 19.342 14.844 -16.302 1.00 73.00 95 PRO A O 1
ATOM 686 N N . GLY A 1 96 ? 18.904 17.025 -15.975 1.00 75.19 96 GLY A N 1
ATOM 687 C CA . GLY A 1 96 ? 18.776 17.380 -17.394 1.00 75.19 96 GLY A CA 1
ATOM 688 C C . GLY A 1 96 ? 17.390 17.166 -18.015 1.00 75.19 96 GLY A C 1
ATOM 689 O O . GLY A 1 96 ? 17.172 17.640 -19.123 1.00 75.19 96 GLY A O 1
ATOM 690 N N . TRP A 1 97 ? 16.448 16.526 -17.310 1.00 70.31 97 TRP A N 1
ATOM 691 C CA . TRP A 1 97 ? 15.128 16.169 -17.861 1.00 70.31 97 TRP A CA 1
ATOM 692 C C . TRP A 1 97 ? 13.940 16.561 -16.969 1.00 70.31 97 TRP A C 1
ATOM 694 O O . TRP A 1 97 ? 12.809 16.606 -17.442 1.00 70.31 97 TRP A O 1
ATOM 704 N N . GLY A 1 98 ? 14.181 16.889 -15.696 1.00 75.69 98 GLY A N 1
ATOM 705 C CA . GLY A 1 98 ? 13.125 17.272 -14.756 1.00 75.69 98 GLY A CA 1
ATOM 706 C C . GLY A 1 98 ? 12.403 16.067 -14.148 1.00 75.69 98 GLY A C 1
ATOM 707 O O . GLY A 1 98 ? 12.987 14.991 -14.011 1.00 75.69 98 GLY A O 1
ATOM 708 N N . GLY A 1 99 ? 11.157 16.266 -13.714 1.00 76.56 99 GLY A N 1
ATOM 709 C CA . GLY A 1 99 ? 10.340 15.219 -13.100 1.00 76.56 99 GLY A CA 1
ATOM 710 C C . GLY A 1 99 ? 9.814 14.239 -14.144 1.00 76.56 99 GLY A C 1
ATOM 711 O O . GLY A 1 99 ? 9.058 14.627 -15.029 1.00 76.56 99 GLY A O 1
ATOM 712 N N . VAL A 1 100 ? 10.195 12.971 -14.022 1.00 76.31 100 VAL A N 1
ATOM 713 C CA . VAL A 1 100 ? 9.707 11.878 -14.871 1.00 76.31 100 VAL A CA 1
ATOM 714 C C . VAL A 1 100 ? 8.949 10.871 -14.024 1.00 76.31 100 VAL A C 1
ATOM 716 O O . VAL A 1 100 ? 9.362 10.572 -12.901 1.00 76.31 100 VAL A O 1
ATOM 719 N N . ASN A 1 101 ? 7.843 10.345 -14.547 1.00 79.25 101 ASN A N 1
ATOM 720 C CA . ASN A 1 101 ? 7.116 9.273 -13.875 1.00 79.25 101 ASN A CA 1
ATOM 721 C C . ASN A 1 101 ? 8.002 8.028 -13.836 1.00 79.25 101 ASN A C 1
ATOM 723 O O . ASN A 1 101 ? 8.659 7.685 -14.815 1.00 79.25 101 ASN A O 1
ATOM 727 N N . VAL A 1 102 ? 8.069 7.395 -12.679 1.00 77.88 102 VAL A N 1
ATOM 728 C CA . VAL A 1 102 ? 8.769 6.122 -12.493 1.00 77.88 102 VAL A CA 1
ATOM 729 C C . VAL A 1 102 ? 7.869 5.097 -11.829 1.00 77.88 102 VAL A C 1
ATOM 731 O O . VAL A 1 102 ? 8.019 3.907 -12.071 1.00 77.88 102 VAL A O 1
ATOM 734 N N . GLY A 1 103 ? 6.904 5.554 -11.034 1.00 83.88 103 GLY A N 1
ATOM 735 C CA . GLY A 1 103 ? 6.090 4.682 -10.210 1.00 83.88 103 GLY A CA 1
ATOM 736 C C . GLY A 1 103 ? 6.837 4.186 -8.972 1.00 83.88 103 GLY A C 1
ATOM 737 O O . GLY A 1 103 ? 8.071 4.130 -8.920 1.00 83.88 103 GLY A O 1
ATOM 738 N N . LYS A 1 104 ? 6.074 3.876 -7.927 1.00 85.38 104 LYS A N 1
ATOM 739 C CA . LYS A 1 104 ? 6.561 3.301 -6.668 1.0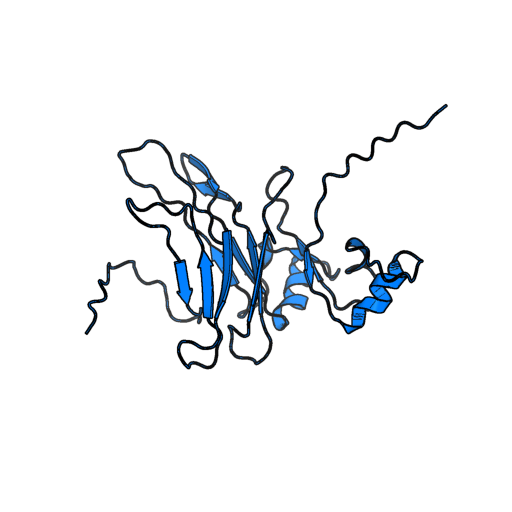0 85.38 104 LYS A CA 1
ATOM 740 C C . LYS A 1 104 ? 5.560 2.285 -6.142 1.00 85.38 104 LYS A C 1
ATOM 742 O O . LYS A 1 104 ? 4.367 2.423 -6.391 1.00 85.38 104 LYS A O 1
ATOM 747 N N . VAL A 1 105 ? 6.026 1.324 -5.356 1.00 88.38 105 VAL A N 1
ATOM 748 C CA . VAL A 1 105 ? 5.172 0.468 -4.524 1.00 88.38 105 VAL A CA 1
ATOM 749 C C . VAL A 1 105 ? 5.713 0.500 -3.102 1.00 88.38 105 VAL A C 1
ATOM 751 O O . VAL A 1 105 ? 6.918 0.388 -2.893 1.00 88.38 105 VAL A O 1
ATOM 754 N N . TYR A 1 106 ? 4.830 0.691 -2.131 1.00 89.50 106 TYR A N 1
ATOM 755 C CA . TYR A 1 106 ? 5.163 0.700 -0.712 1.00 89.50 106 TYR A CA 1
ATOM 756 C C . TYR A 1 106 ? 4.647 -0.586 -0.088 1.00 89.50 106 TYR A C 1
ATOM 758 O O . TYR A 1 106 ? 3.457 -0.861 -0.191 1.00 89.50 106 TYR A O 1
ATOM 766 N N . MET A 1 107 ? 5.524 -1.351 0.544 1.00 91.00 107 MET A N 1
ATOM 767 C CA . MET A 1 107 ? 5.167 -2.516 1.344 1.00 91.00 107 MET A CA 1
ATOM 768 C C . MET A 1 107 ? 5.244 -2.119 2.810 1.00 91.00 107 MET A C 1
ATOM 770 O O . MET A 1 107 ? 6.285 -1.647 3.269 1.00 91.00 107 MET A O 1
ATOM 774 N N . ILE A 1 108 ? 4.122 -2.257 3.506 1.00 89.81 108 ILE A N 1
ATOM 775 C CA . ILE A 1 108 ? 3.960 -1.866 4.901 1.00 89.81 108 ILE A CA 1
ATOM 776 C C . ILE A 1 108 ? 3.720 -3.124 5.724 1.00 89.81 108 ILE A C 1
ATOM 778 O O . ILE A 1 108 ? 2.694 -3.785 5.545 1.00 89.81 108 ILE A O 1
ATOM 782 N N . ALA A 1 109 ? 4.648 -3.406 6.634 1.00 88.69 109 ALA A N 1
ATOM 783 C CA . ALA A 1 109 ? 4.490 -4.449 7.636 1.00 88.69 109 ALA A CA 1
ATOM 784 C C . ALA A 1 109 ? 3.646 -3.921 8.814 1.00 88.69 109 ALA A C 1
ATOM 786 O O . ALA A 1 109 ? 3.890 -2.794 9.273 1.00 88.69 109 ALA A O 1
ATOM 787 N N . PRO A 1 110 ? 2.657 -4.681 9.323 1.00 87.25 110 PRO A N 1
ATOM 788 C CA . PRO A 1 110 ? 1.856 -4.278 10.484 1.00 87.25 110 PRO A CA 1
ATOM 789 C C . PRO A 1 110 ? 2.689 -3.915 11.726 1.00 87.25 110 PRO A C 1
ATOM 791 O O . PRO A 1 110 ? 2.290 -3.055 12.513 1.00 87.25 110 PRO A O 1
ATOM 794 N N . GLU A 1 111 ? 3.858 -4.528 11.889 1.00 85.69 111 GLU A N 1
ATOM 795 C CA . GLU A 1 111 ? 4.781 -4.365 13.020 1.00 85.69 111 GLU A CA 1
ATOM 796 C C . GLU A 1 111 ? 5.454 -2.993 12.998 1.00 85.69 111 GLU A C 1
ATOM 798 O O . GLU A 1 111 ? 5.734 -2.420 14.052 1.00 85.69 111 GLU A O 1
ATOM 803 N N . ASP A 1 112 ? 5.665 -2.446 11.801 1.00 87.31 112 ASP A N 1
ATOM 804 C CA . ASP A 1 112 ? 6.307 -1.152 11.598 1.00 87.31 112 ASP A CA 1
ATOM 805 C C . ASP A 1 112 ? 5.294 0.007 11.658 1.00 87.31 112 ASP A C 1
ATOM 807 O O . ASP A 1 112 ? 5.703 1.160 11.768 1.00 87.31 112 ASP A O 1
ATOM 811 N N . MET A 1 113 ? 3.975 -0.245 11.620 1.00 87.44 113 MET A N 1
ATOM 812 C CA . MET A 1 113 ? 2.955 0.814 11.489 1.00 87.44 113 MET A CA 1
ATOM 813 C C . MET A 1 113 ? 2.993 1.853 12.615 1.00 87.44 113 MET A C 1
ATOM 815 O O . MET A 1 113 ? 2.934 3.048 12.342 1.00 87.44 113 MET A O 1
ATOM 819 N N . ALA A 1 114 ? 3.143 1.427 13.871 1.00 87.88 114 ALA A N 1
ATOM 820 C CA . ALA A 1 114 ? 3.243 2.358 14.998 1.00 87.88 114 ALA A CA 1
ATOM 821 C C . ALA A 1 114 ? 4.540 3.187 14.948 1.00 87.88 114 ALA A C 1
ATOM 823 O O . ALA A 1 114 ? 4.548 4.363 15.306 1.00 87.88 114 ALA A O 1
ATOM 824 N N . ALA A 1 115 ? 5.635 2.585 14.477 1.00 87.38 115 ALA A N 1
ATOM 825 C CA . ALA A 1 115 ? 6.907 3.276 14.301 1.00 87.38 115 ALA A CA 1
ATOM 826 C C . ALA A 1 115 ? 6.895 4.217 13.087 1.00 87.38 115 ALA A C 1
ATOM 828 O O . ALA A 1 115 ? 7.589 5.231 13.115 1.00 87.38 115 ALA A O 1
ATOM 829 N N . LEU A 1 116 ? 6.122 3.895 12.042 1.00 86.44 116 LEU A N 1
ATOM 830 C CA . LEU A 1 116 ? 5.876 4.740 10.871 1.00 86.44 116 LEU A CA 1
ATOM 831 C C . LEU A 1 116 ? 5.014 5.954 11.209 1.00 86.44 116 LEU A C 1
ATOM 833 O O . LEU A 1 116 ? 5.328 7.049 10.753 1.00 86.44 116 LEU A O 1
ATOM 837 N N . ASP A 1 117 ? 3.961 5.753 11.999 1.00 86.88 117 ASP A N 1
ATOM 838 C CA . ASP A 1 117 ? 3.073 6.813 12.487 1.00 86.88 117 ASP A CA 1
ATOM 839 C C . ASP A 1 117 ? 3.872 7.851 13.282 1.00 86.88 117 ASP A C 1
ATOM 841 O O . ASP A 1 117 ? 3.828 9.035 12.992 1.00 86.88 117 ASP A O 1
ATOM 845 N N . ALA A 1 118 ? 4.758 7.391 14.168 1.00 88.81 118 ALA A N 1
ATOM 846 C CA . ALA A 1 118 ? 5.624 8.263 14.958 1.00 88.81 118 ALA A CA 1
ATOM 847 C C . ALA A 1 118 ? 6.653 9.096 14.151 1.00 88.81 118 ALA A C 1
ATOM 849 O O . ALA A 1 118 ? 7.315 9.961 14.733 1.00 88.81 118 ALA A O 1
ATOM 850 N N . GLN A 1 119 ? 6.852 8.844 12.847 1.00 87.00 119 GLN A N 1
ATOM 851 C CA . GLN A 1 119 ? 7.947 9.457 12.070 1.00 87.00 119 GLN A CA 1
ATOM 852 C C . GLN A 1 119 ? 7.785 10.955 11.830 1.00 87.00 119 GLN A C 1
ATOM 854 O O . GLN A 1 119 ? 8.785 11.650 11.643 1.00 87.00 119 GLN A O 1
ATOM 859 N N . ASP A 1 120 ? 6.558 11.468 11.801 1.00 79.62 120 ASP A N 1
ATOM 860 C CA . ASP A 1 120 ? 6.314 12.899 11.605 1.00 79.62 120 ASP A CA 1
ATOM 861 C C . ASP A 1 120 ? 6.301 13.696 12.924 1.00 79.62 120 ASP A C 1
ATOM 863 O O . ASP A 1 120 ? 6.122 14.917 12.924 1.00 79.62 120 ASP A O 1
ATOM 867 N N . GLY A 1 121 ? 6.578 13.019 14.042 1.00 80.25 121 GLY A N 1
ATOM 868 C CA . GLY A 1 121 ? 6.592 13.600 15.379 1.00 80.25 121 GLY A CA 1
ATOM 869 C C . GLY A 1 121 ? 5.228 13.612 16.073 1.00 80.25 121 GLY A C 1
ATOM 870 O O . GLY A 1 121 ? 5.147 14.126 17.191 1.00 80.25 121 GLY A O 1
ATOM 871 N N . ALA A 1 122 ? 4.185 13.048 15.461 1.00 83.12 122 ALA A N 1
ATOM 872 C CA . ALA A 1 122 ? 2.887 12.802 16.074 1.00 83.12 122 ALA A CA 1
ATOM 873 C C . ALA A 1 122 ? 2.584 11.296 16.141 1.00 83.12 122 ALA A C 1
ATOM 875 O O . ALA A 1 122 ? 3.206 10.478 15.483 1.00 83.12 122 ALA A O 1
ATOM 876 N N . THR A 1 123 ? 1.650 10.904 17.003 1.00 87.56 123 THR A N 1
ATOM 877 C CA . THR A 1 123 ? 1.029 9.572 16.959 1.00 87.56 123 THR A CA 1
ATOM 878 C C . THR A 1 123 ? -0.450 9.824 16.762 1.00 87.56 123 THR A C 1
ATOM 880 O O . THR A 1 123 ? -1.194 10.001 17.729 1.00 87.56 123 THR A O 1
ATOM 883 N N . ASP A 1 124 ? -0.833 10.014 15.505 1.00 84.94 124 ASP A N 1
ATOM 884 C CA . ASP A 1 124 ? -2.166 10.460 15.106 1.00 84.94 124 ASP A CA 1
ATOM 885 C C . ASP A 1 124 ? -2.829 9.507 14.101 1.00 84.94 124 ASP A C 1
ATOM 887 O O . ASP A 1 124 ? -3.841 9.851 13.479 1.00 84.94 124 ASP A O 1
ATOM 891 N N . HIS A 1 125 ? -2.289 8.290 13.997 1.00 86.62 125 HIS A N 1
ATOM 892 C CA . HIS A 1 125 ? -2.731 7.244 13.090 1.00 86.62 125 HIS A CA 1
ATOM 893 C C . HIS A 1 125 ? -2.660 7.653 11.609 1.00 86.62 125 HIS A C 1
ATOM 895 O O . HIS A 1 125 ? -3.431 7.156 10.776 1.00 86.62 125 HIS A O 1
ATOM 901 N N . GLN A 1 126 ? -1.722 8.535 11.257 1.00 85.81 126 GLN A N 1
ATOM 902 C CA . GLN A 1 126 ? -1.429 8.936 9.890 1.00 85.81 126 GLN A CA 1
ATOM 903 C C . GLN A 1 126 ? -0.000 8.553 9.509 1.00 85.81 126 GLN A C 1
ATOM 905 O O . GLN A 1 126 ? 0.988 9.050 10.027 1.00 85.81 126 GLN A O 1
ATOM 910 N N . ILE A 1 127 ? 0.115 7.689 8.505 1.00 84.75 127 ILE A N 1
ATOM 911 C CA . ILE A 1 127 ? 1.404 7.212 8.011 1.00 84.75 127 ILE A CA 1
ATOM 912 C C . ILE A 1 127 ? 1.715 7.895 6.683 1.00 84.75 127 ILE A C 1
ATOM 914 O O . ILE A 1 127 ? 1.022 7.666 5.687 1.00 84.75 127 ILE A O 1
ATOM 918 N N . ASP A 1 128 ? 2.790 8.686 6.629 1.00 85.94 128 ASP A N 1
ATOM 919 C CA . ASP A 1 128 ? 3.348 9.148 5.354 1.00 85.94 128 ASP A CA 1
ATOM 920 C C . ASP A 1 128 ? 4.139 8.018 4.676 1.00 85.94 128 ASP A C 1
ATOM 922 O O . ASP A 1 128 ? 5.176 7.566 5.160 1.00 85.94 128 ASP A O 1
ATOM 926 N N . LEU A 1 129 ? 3.687 7.591 3.499 1.00 83.25 129 LEU A N 1
ATOM 927 C CA . LEU A 1 129 ? 4.363 6.614 2.642 1.00 83.25 129 LEU A CA 1
ATOM 928 C C . LEU A 1 129 ? 5.759 7.093 2.201 1.00 83.25 129 LEU A C 1
ATOM 930 O O . LEU A 1 129 ? 6.624 6.300 1.841 1.00 83.25 129 LEU A O 1
ATOM 934 N N . GLY A 1 130 ? 6.035 8.398 2.242 1.00 79.75 130 GLY A N 1
ATOM 935 C CA . GLY A 1 130 ? 7.384 8.940 2.074 1.00 79.75 130 GLY A CA 1
ATOM 936 C C . GLY A 1 130 ? 8.375 8.467 3.147 1.00 79.75 130 GLY A C 1
ATOM 937 O O . GLY A 1 130 ? 9.586 8.440 2.879 1.00 79.75 130 GLY A O 1
ATOM 938 N N . ASN A 1 131 ? 7.862 8.047 4.307 1.00 81.69 131 ASN A N 1
ATOM 939 C CA . ASN A 1 131 ? 8.614 7.596 5.474 1.00 81.69 131 ASN A CA 1
ATOM 940 C C . ASN A 1 131 ? 8.683 6.069 5.598 1.00 81.69 131 ASN A C 1
ATOM 942 O O . ASN A 1 131 ? 9.333 5.589 6.518 1.00 81.69 131 ASN A O 1
ATOM 946 N N . THR A 1 132 ? 8.109 5.295 4.664 1.00 79.69 132 THR A N 1
ATOM 947 C CA . THR A 1 132 ? 8.083 3.817 4.715 1.00 79.69 132 THR A CA 1
ATOM 948 C C . THR A 1 132 ? 9.449 3.183 5.007 1.00 79.69 132 THR A C 1
ATOM 950 O O . THR A 1 132 ? 9.541 2.213 5.746 1.00 79.69 132 THR A O 1
ATOM 953 N N . ARG A 1 133 ? 10.532 3.774 4.492 1.00 75.19 133 ARG A N 1
ATOM 954 C CA . ARG A 1 133 ? 11.917 3.307 4.696 1.00 75.19 133 ARG A CA 1
ATOM 955 C C . ARG A 1 133 ? 12.536 3.641 6.066 1.00 75.19 133 ARG A C 1
ATOM 957 O O . ARG A 1 133 ? 13.710 3.351 6.266 1.00 75.19 133 ARG A O 1
ATOM 964 N N . LEU A 1 134 ? 11.826 4.358 6.942 1.00 73.12 134 LEU A N 1
ATOM 965 C CA . LEU A 1 134 ? 12.370 4.933 8.182 1.00 73.12 134 LEU A CA 1
ATOM 966 C C . LEU A 1 134 ? 11.992 4.155 9.450 1.00 73.12 134 LEU A C 1
ATOM 968 O O . LEU A 1 134 ? 12.598 4.393 10.491 1.00 73.12 134 LEU A O 1
ATOM 972 N N . ALA A 1 135 ? 11.016 3.248 9.386 1.00 62.56 135 ALA A N 1
ATOM 973 C CA . ALA A 1 135 ? 10.435 2.642 10.585 1.00 62.56 135 ALA A CA 1
ATOM 974 C C . ALA A 1 135 ? 11.022 1.300 11.028 1.00 62.56 135 ALA A C 1
ATOM 976 O O . ALA A 1 135 ? 10.787 0.913 12.169 1.00 62.56 135 ALA A O 1
ATOM 977 N N . GLY A 1 136 ? 11.789 0.598 10.190 1.00 60.03 136 GLY A N 1
ATOM 978 C CA . GLY A 1 136 ? 12.257 -0.738 10.551 1.00 60.03 136 GLY A CA 1
ATOM 979 C C . GLY A 1 136 ? 12.700 -1.587 9.367 1.00 60.03 136 GLY A C 1
ATOM 980 O O . GLY A 1 136 ? 12.765 -1.116 8.233 1.00 60.03 136 GLY A O 1
ATOM 981 N N . CYS A 1 137 ? 13.057 -2.839 9.663 1.00 65.75 137 CYS A N 1
ATOM 982 C CA . CYS A 1 137 ? 13.622 -3.803 8.714 1.00 65.75 137 CYS A CA 1
ATOM 983 C C . CYS A 1 137 ? 12.571 -4.535 7.856 1.00 65.75 137 CYS A C 1
ATOM 985 O O . CYS A 1 137 ? 12.973 -5.359 7.034 1.00 65.75 137 CYS A O 1
ATOM 987 N N . TYR A 1 138 ? 11.268 -4.301 8.060 1.00 82.31 138 TYR A N 1
ATOM 988 C CA . TYR A 1 138 ? 10.206 -5.109 7.443 1.00 82.31 138 TYR A CA 1
ATOM 989 C C . TYR A 1 138 ? 9.374 -4.348 6.408 1.00 82.31 138 TYR A C 1
ATOM 991 O O . TYR A 1 138 ? 8.754 -4.980 5.564 1.00 82.31 138 TYR A O 1
ATOM 999 N N . SER A 1 139 ? 9.405 -3.015 6.400 1.00 84.62 139 SER A N 1
ATOM 1000 C CA . SER A 1 139 ? 8.738 -2.191 5.384 1.00 84.62 139 SER A CA 1
ATOM 1001 C C . SER A 1 139 ? 9.688 -1.746 4.267 1.00 84.62 139 SER A C 1
ATOM 1003 O O . SER A 1 139 ? 10.840 -1.382 4.509 1.00 84.62 139 SER A O 1
ATOM 1005 N N . TYR A 1 140 ? 9.194 -1.718 3.025 1.00 85.56 140 TYR A N 1
ATOM 1006 C CA . TYR A 1 140 ? 10.018 -1.479 1.833 1.00 85.56 140 TYR A CA 1
ATOM 1007 C C . TYR A 1 140 ? 9.395 -0.486 0.847 1.00 85.56 140 TYR A C 1
ATOM 1009 O O . TYR A 1 140 ? 8.180 -0.345 0.731 1.00 85.56 140 TYR A O 1
ATOM 1017 N N . GLU A 1 141 ? 10.258 0.201 0.094 1.00 86.44 141 GLU A N 1
ATOM 1018 C CA . GLU A 1 141 ? 9.881 1.049 -1.041 1.00 86.44 141 GLU A CA 1
ATOM 1019 C C . GLU A 1 141 ? 10.482 0.452 -2.320 1.00 86.44 141 GLU A C 1
ATOM 1021 O O . GLU A 1 141 ? 11.687 0.560 -2.559 1.00 86.44 141 GLU A O 1
ATOM 1026 N N . PHE A 1 142 ? 9.642 -0.133 -3.169 1.00 85.31 142 PHE A N 1
ATOM 1027 C CA . PHE A 1 142 ? 10.020 -0.531 -4.520 1.00 85.31 142 PHE A CA 1
ATOM 1028 C C . PHE A 1 142 ? 9.946 0.689 -5.432 1.00 85.31 142 PHE A C 1
ATOM 1030 O O . PHE A 1 142 ? 8.927 1.382 -5.498 1.00 85.31 142 PHE A O 1
ATOM 1037 N N . ARG A 1 143 ? 11.036 0.966 -6.143 1.00 81.38 143 ARG A N 1
ATOM 1038 C CA . ARG A 1 143 ? 11.137 2.114 -7.045 1.00 81.38 143 ARG A CA 1
ATOM 1039 C C . ARG A 1 143 ? 11.149 1.621 -8.474 1.00 81.38 143 ARG A C 1
ATOM 1041 O O . ARG A 1 143 ? 12.002 0.812 -8.826 1.00 81.38 143 ARG A O 1
ATOM 1048 N N . GLY A 1 144 ? 10.234 2.141 -9.284 1.00 76.38 144 GLY A N 1
ATOM 1049 C CA . GLY A 1 144 ? 10.363 1.994 -10.720 1.00 76.38 144 GLY A CA 1
ATOM 1050 C C . GLY A 1 144 ? 11.542 2.801 -11.246 1.00 76.38 144 GLY A C 1
ATOM 1051 O O . GLY A 1 144 ? 12.081 3.697 -10.580 1.00 76.38 144 GLY A O 1
ATOM 1052 N N . GLU A 1 145 ? 11.939 2.480 -12.467 1.00 73.31 145 GLU A N 1
ATOM 1053 C CA . GLU A 1 145 ? 13.045 3.138 -13.139 1.00 73.31 145 GLU A CA 1
ATOM 1054 C C . GLU A 1 145 ? 12.548 4.006 -14.290 1.00 73.31 145 GLU A C 1
ATOM 1056 O O . GLU A 1 145 ? 11.657 3.635 -15.049 1.00 73.31 145 GLU A O 1
ATOM 1061 N N . ALA A 1 146 ? 13.164 5.177 -14.447 1.00 63.44 146 ALA A N 1
ATOM 1062 C CA . ALA A 1 146 ? 13.059 5.935 -15.685 1.00 63.44 146 ALA A CA 1
ATOM 1063 C C . ALA A 1 146 ? 14.206 5.491 -16.576 1.00 63.44 146 ALA A C 1
ATOM 1065 O O . ALA A 1 146 ? 15.349 5.886 -16.336 1.00 63.44 146 ALA A O 1
ATOM 1066 N N . THR A 1 147 ? 13.921 4.708 -17.607 1.00 59.69 147 THR A N 1
ATOM 1067 C CA . THR A 1 147 ? 14.908 4.484 -18.657 1.00 59.69 147 THR A CA 1
ATOM 1068 C C . THR A 1 147 ? 14.283 4.627 -20.023 1.00 59.69 147 THR A C 1
ATOM 1070 O O . THR A 1 147 ? 13.576 3.743 -20.488 1.00 59.69 147 THR A O 1
ATOM 1073 N N . ASN A 1 148 ? 14.705 5.687 -20.707 1.00 51.41 148 ASN A N 1
ATOM 1074 C CA . ASN A 1 148 ? 15.232 5.488 -22.042 1.00 51.41 148 ASN A CA 1
ATOM 1075 C C . ASN A 1 148 ? 16.555 6.268 -22.195 1.00 51.41 148 ASN A C 1
ATOM 1077 O O . ASN A 1 148 ? 16.526 7.487 -22.340 1.00 51.41 148 ASN A O 1
ATOM 1081 N N . PRO A 1 149 ? 17.728 5.611 -22.098 1.00 48.81 149 PRO A N 1
ATOM 1082 C CA . PRO A 1 149 ? 18.988 6.134 -22.606 1.00 48.81 149 PRO A CA 1
ATOM 1083 C C . PRO A 1 149 ? 19.213 5.718 -24.069 1.00 48.81 149 PRO A C 1
ATOM 1085 O O . PRO A 1 149 ? 20.364 5.666 -24.501 1.00 48.81 149 PRO A O 1
ATOM 1088 N N . ASP A 1 150 ? 18.166 5.375 -24.835 1.00 44.84 150 ASP A N 1
ATOM 1089 C CA . ASP A 1 150 ? 18.316 5.285 -26.283 1.00 44.84 150 ASP A CA 1
ATOM 1090 C C . ASP A 1 150 ? 18.689 6.677 -26.801 1.00 44.84 150 ASP A C 1
ATOM 1092 O O . ASP A 1 150 ? 17.860 7.579 -26.919 1.00 44.84 150 ASP A O 1
ATOM 1096 N N . LEU A 1 151 ? 19.983 6.848 -27.073 1.00 46.84 151 LEU A N 1
ATOM 1097 C CA . LEU A 1 151 ? 20.630 8.056 -27.585 1.00 46.84 151 LEU A CA 1
ATOM 1098 C C . LEU A 1 151 ? 20.057 8.517 -28.942 1.00 46.84 151 LEU A C 1
ATOM 1100 O O . LEU A 1 151 ? 20.588 9.452 -29.540 1.00 46.84 151 LEU A O 1
ATOM 1104 N N . HIS A 1 152 ? 19.004 7.866 -29.442 1.00 49.84 152 HIS A N 1
ATOM 1105 C CA . HIS A 1 152 ? 18.380 8.118 -30.730 1.00 49.84 152 HIS A CA 1
ATOM 1106 C C . HIS A 1 152 ? 16.989 8.769 -30.664 1.00 49.84 152 HIS A C 1
ATOM 1108 O O . HIS A 1 152 ? 16.531 9.305 -31.673 1.00 49.84 152 HIS A O 1
ATOM 1114 N N . LEU A 1 153 ? 16.322 8.790 -29.504 1.00 52.19 153 LEU A N 1
ATOM 1115 C CA . LEU A 1 153 ? 15.031 9.463 -29.331 1.00 52.19 153 LEU A CA 1
ATOM 1116 C C . LEU A 1 153 ? 15.142 10.457 -28.176 1.00 52.19 153 LEU A C 1
ATOM 1118 O O . LEU A 1 153 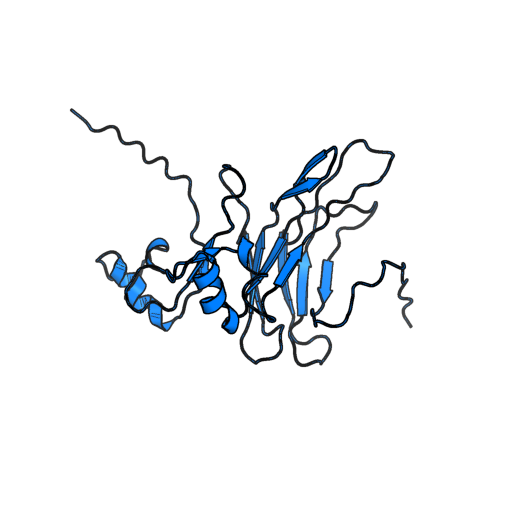? 15.328 10.075 -27.029 1.00 52.19 153 LEU A O 1
ATOM 1122 N N . SER A 1 154 ? 15.040 11.753 -28.471 1.00 53.75 154 SER A N 1
ATOM 1123 C CA . SER A 1 154 ? 15.196 12.868 -27.521 1.00 53.75 154 SER A CA 1
ATOM 1124 C C . SER A 1 154 ? 14.093 12.969 -26.443 1.00 53.75 154 SER A C 1
ATOM 1126 O O . SER A 1 154 ? 13.739 14.073 -26.036 1.00 53.75 154 SER A O 1
ATOM 1128 N N . ALA A 1 155 ? 13.523 11.851 -25.987 1.00 54.66 155 ALA A N 1
ATOM 1129 C CA . ALA A 1 155 ? 12.469 11.799 -24.982 1.00 54.66 155 ALA A CA 1
ATOM 1130 C C . ALA A 1 155 ? 12.734 10.683 -23.958 1.00 54.66 155 ALA A C 1
ATOM 1132 O O . ALA A 1 155 ? 12.738 9.499 -24.293 1.00 54.66 155 ALA A O 1
ATOM 1133 N N . VAL A 1 156 ? 12.894 11.064 -22.686 1.00 58.12 156 VAL A N 1
ATOM 1134 C CA . VAL A 1 156 ? 12.837 10.116 -21.566 1.00 58.12 156 VAL A CA 1
ATOM 1135 C C . VAL A 1 156 ? 11.385 9.684 -21.398 1.00 58.12 156 VAL A C 1
ATOM 1137 O O . VAL A 1 156 ? 10.536 10.484 -21.004 1.00 58.12 156 VAL A O 1
ATOM 1140 N N . ILE A 1 157 ? 11.096 8.420 -21.700 1.00 62.25 157 ILE A N 1
ATOM 1141 C CA . ILE A 1 157 ? 9.804 7.811 -21.386 1.00 62.25 157 ILE A CA 1
ATOM 1142 C C . ILE A 1 157 ? 9.916 7.244 -19.971 1.00 62.25 157 ILE A C 1
ATOM 1144 O O . ILE A 1 157 ? 10.813 6.460 -19.665 1.00 62.25 157 ILE A O 1
ATOM 1148 N N . GLY A 1 158 ? 9.064 7.749 -19.083 1.00 65.88 158 GLY A N 1
ATOM 1149 C CA . GLY A 1 158 ? 9.009 7.326 -17.691 1.00 65.88 158 GLY A CA 1
ATOM 1150 C C . GLY A 1 158 ? 8.395 5.934 -17.519 1.00 65.88 158 GLY A C 1
ATOM 1151 O O . GLY A 1 158 ? 7.589 5.511 -18.346 1.00 65.88 158 GLY A O 1
ATOM 1152 N N . GLY A 1 159 ? 8.750 5.259 -16.426 1.00 73.31 159 GLY A N 1
ATOM 1153 C CA . GLY A 1 159 ? 8.081 4.043 -15.968 1.00 73.31 159 GLY A CA 1
ATOM 1154 C C . GLY A 1 159 ? 6.737 4.335 -15.293 1.00 73.31 159 GLY A C 1
ATOM 1155 O O . GLY A 1 159 ? 6.364 5.482 -15.027 1.00 73.31 159 GLY A O 1
ATOM 1156 N N . GLN A 1 160 ? 5.997 3.271 -15.023 1.00 80.19 160 GLN A N 1
ATOM 1157 C CA . GLN A 1 160 ? 4.741 3.260 -14.286 1.00 80.19 160 GLN A CA 1
ATOM 1158 C C . GLN A 1 160 ? 4.693 2.028 -13.367 1.00 80.19 160 GLN A C 1
ATOM 1160 O O . GLN A 1 160 ? 3.691 1.310 -13.317 1.00 80.19 160 GLN A O 1
ATOM 1165 N N . ALA A 1 161 ? 5.788 1.761 -12.649 1.00 83.56 161 ALA A N 1
ATOM 1166 C CA . ALA A 1 161 ? 5.848 0.659 -11.698 1.00 83.56 161 ALA A CA 1
ATOM 1167 C C . ALA A 1 161 ? 4.721 0.770 -10.663 1.00 83.56 161 ALA A C 1
ATOM 1169 O O . ALA A 1 161 ? 4.498 1.824 -10.061 1.00 83.56 161 ALA A O 1
ATOM 1170 N N . GLY A 1 162 ? 3.996 -0.330 -10.470 1.00 86.25 162 GLY A N 1
ATOM 1171 C CA . GLY A 1 162 ? 2.806 -0.356 -9.627 1.00 86.25 162 GLY A CA 1
ATOM 1172 C C . GLY A 1 162 ? 1.514 0.007 -10.364 1.00 86.25 162 GLY A C 1
ATOM 1173 O O . GLY A 1 162 ? 0.480 0.188 -9.726 1.00 86.25 162 GLY A O 1
ATOM 1174 N N . ALA A 1 163 ? 1.514 0.081 -11.702 1.00 86.00 163 ALA A N 1
ATOM 1175 C CA . ALA A 1 163 ? 0.261 0.177 -12.463 1.00 86.00 163 ALA A CA 1
ATOM 1176 C C . ALA A 1 163 ? -0.675 -1.005 -12.168 1.00 86.00 163 ALA A C 1
ATOM 1178 O O . ALA A 1 163 ? -1.892 -0.857 -12.200 1.00 86.00 163 ALA A O 1
ATOM 1179 N N . SER A 1 164 ? -0.089 -2.160 -11.851 1.00 89.62 164 SER A N 1
ATOM 1180 C CA . SER A 1 164 ? -0.752 -3.286 -11.204 1.00 89.62 164 SER A CA 1
ATOM 1181 C C . SER A 1 164 ? 0.193 -3.877 -10.162 1.00 89.62 164 SER A C 1
ATOM 1183 O O . SER A 1 164 ? 1.414 -3.839 -10.340 1.00 89.62 164 SER A O 1
ATOM 1185 N N . VAL A 1 165 ? -0.368 -4.378 -9.067 1.00 91.06 165 VAL A N 1
ATOM 1186 C CA . VAL A 1 165 ? 0.354 -5.088 -8.012 1.00 91.06 165 VAL A CA 1
ATOM 1187 C C . VAL A 1 165 ? -0.502 -6.270 -7.589 1.00 91.06 165 VAL A C 1
ATOM 1189 O O . VAL A 1 165 ? -1.722 -6.143 -7.498 1.00 91.06 165 VAL A O 1
ATOM 1192 N N . GLY A 1 166 ? 0.137 -7.404 -7.352 1.00 92.75 166 GLY A N 1
ATOM 1193 C CA . GLY A 1 166 ? -0.485 -8.595 -6.797 1.00 92.75 166 GLY A CA 1
ATOM 1194 C C . GLY A 1 166 ? 0.501 -9.337 -5.913 1.00 92.75 166 GLY A C 1
ATOM 1195 O O . GLY A 1 166 ? 1.700 -9.059 -5.943 1.00 92.75 166 GLY A O 1
ATOM 1196 N N . THR A 1 167 ? -0.016 -10.283 -5.150 1.00 91.56 167 THR A N 1
ATOM 1197 C CA . THR A 1 167 ? 0.772 -11.319 -4.493 1.00 91.56 167 THR A CA 1
ATOM 1198 C C . THR A 1 167 ? 0.437 -12.659 -5.133 1.00 91.56 167 THR A C 1
ATOM 1200 O O . THR A 1 167 ? -0.667 -12.857 -5.654 1.00 91.56 167 THR A O 1
ATOM 1203 N N . VAL A 1 168 ? 1.407 -13.557 -5.159 1.00 90.38 168 VAL A N 1
ATOM 1204 C CA . VAL A 1 168 ? 1.207 -14.982 -5.404 1.00 90.38 168 VAL A CA 1
ATOM 1205 C C . VAL A 1 168 ? 1.661 -15.705 -4.145 1.00 90.38 168 VAL A C 1
ATOM 1207 O O . VAL A 1 168 ? 2.577 -15.235 -3.487 1.00 90.38 168 VAL A O 1
ATOM 1210 N N . ASP A 1 169 ? 0.974 -16.789 -3.792 1.00 90.75 169 ASP A N 1
ATOM 1211 C CA . ASP A 1 169 ? 1.372 -17.701 -2.705 1.00 90.75 169 ASP A CA 1
ATOM 1212 C C . ASP A 1 169 ? 2.837 -18.147 -2.885 1.00 90.75 169 ASP A C 1
ATOM 1214 O O . ASP A 1 169 ? 3.401 -17.904 -3.949 1.00 90.75 169 ASP A O 1
ATOM 1218 N N . ASP A 1 170 ? 3.404 -18.842 -1.903 1.00 90.25 170 ASP A N 1
ATOM 1219 C CA . ASP A 1 170 ? 4.798 -19.306 -1.837 1.00 90.25 170 ASP A CA 1
ATOM 1220 C C . ASP A 1 170 ? 5.222 -20.173 -3.046 1.00 90.25 170 ASP A C 1
ATOM 1222 O O . ASP A 1 170 ? 5.247 -21.410 -3.024 1.00 90.25 170 ASP A O 1
ATOM 1226 N N . LEU A 1 171 ? 5.550 -19.507 -4.151 1.00 89.81 171 LEU A N 1
ATOM 1227 C CA . LEU A 1 171 ? 5.905 -20.082 -5.440 1.00 89.81 171 LEU A CA 1
ATOM 1228 C C . LEU A 1 171 ? 7.296 -20.709 -5.383 1.00 89.81 171 LEU A C 1
ATOM 1230 O O . LEU A 1 171 ? 7.574 -21.651 -6.135 1.00 89.81 171 LEU A O 1
ATOM 1234 N N . TRP A 1 172 ? 8.170 -20.186 -4.520 1.00 85.06 172 TRP A N 1
ATOM 1235 C CA . TRP A 1 172 ? 9.543 -20.663 -4.368 1.00 85.06 172 TRP A CA 1
ATOM 1236 C C . TRP A 1 172 ? 9.736 -21.664 -3.222 1.00 85.06 172 TRP A C 1
ATOM 1238 O O . TRP A 1 172 ? 10.812 -22.263 -3.131 1.00 85.06 172 TRP A O 1
ATOM 1248 N N . GLY A 1 173 ? 8.705 -21.930 -2.419 1.00 89.31 173 GLY A N 1
ATOM 1249 C CA . GLY A 1 173 ? 8.740 -22.889 -1.315 1.00 89.31 173 GLY A CA 1
ATOM 1250 C C . GLY A 1 173 ? 9.587 -22.424 -0.125 1.00 89.31 173 GLY A C 1
ATOM 1251 O O . GLY A 1 173 ? 10.130 -23.271 0.592 1.00 89.31 173 GLY A O 1
ATOM 1252 N N . ASP A 1 174 ? 9.786 -21.113 0.041 1.00 86.81 174 ASP A N 1
ATOM 1253 C CA . ASP A 1 174 ? 10.582 -20.518 1.119 1.00 86.81 174 ASP A CA 1
ATOM 1254 C C . ASP A 1 174 ? 9.740 -20.055 2.322 1.00 86.81 174 ASP A C 1
ATOM 1256 O O . ASP A 1 174 ? 10.291 -19.557 3.311 1.00 86.81 174 ASP A O 1
ATOM 1260 N N . GLY A 1 175 ? 8.430 -20.308 2.274 1.00 88.81 175 GLY A N 1
ATOM 1261 C CA . GLY A 1 175 ? 7.460 -19.951 3.299 1.00 88.81 175 GLY A CA 1
ATOM 1262 C C . GLY A 1 175 ? 7.009 -18.494 3.239 1.00 88.81 175 GLY A C 1
ATOM 1263 O O . GLY A 1 175 ? 6.545 -17.992 4.263 1.00 88.81 175 GLY A O 1
ATOM 1264 N N . LYS A 1 176 ? 7.186 -17.809 2.101 1.00 90.31 176 LYS A N 1
ATOM 1265 C CA . LYS A 1 176 ? 6.799 -16.407 1.902 1.00 90.31 176 LYS A CA 1
ATOM 1266 C C . LYS A 1 176 ? 6.064 -16.237 0.581 1.00 90.31 176 LYS A C 1
ATOM 1268 O O . LYS A 1 176 ? 6.532 -16.703 -0.448 1.00 90.31 176 LYS A O 1
ATOM 1273 N N . ASP A 1 177 ? 4.976 -15.481 0.590 1.00 91.19 177 ASP A N 1
ATOM 1274 C CA . ASP A 1 177 ? 4.275 -15.091 -0.635 1.00 91.19 177 ASP A CA 1
ATOM 1275 C C . ASP A 1 177 ? 5.197 -14.255 -1.542 1.00 91.19 177 ASP A C 1
ATOM 1277 O O . ASP A 1 177 ? 5.943 -13.412 -1.044 1.00 91.19 177 ASP A O 1
ATOM 1281 N N . GLU A 1 178 ? 5.121 -14.403 -2.869 1.00 90.81 178 GLU A N 1
ATOM 1282 C CA . GLU A 1 178 ? 5.797 -13.511 -3.815 1.00 90.81 178 GLU A CA 1
ATOM 1283 C C . GLU A 1 178 ? 4.982 -12.306 -4.251 1.00 90.81 178 GLU A C 1
ATOM 1285 O O . GLU A 1 178 ? 3.759 -12.312 -4.353 1.00 90.81 178 GLU A O 1
ATOM 1290 N N . ILE A 1 179 ? 5.706 -11.250 -4.618 1.00 90.94 179 ILE A N 1
ATOM 1291 C CA . ILE A 1 179 ? 5.131 -10.012 -5.127 1.00 90.94 179 ILE A CA 1
ATOM 1292 C C . ILE A 1 179 ? 5.221 -9.967 -6.654 1.00 90.94 179 ILE A C 1
ATOM 1294 O O . ILE A 1 179 ? 6.272 -10.221 -7.246 1.00 90.94 179 ILE A O 1
ATOM 1298 N N . LEU A 1 180 ? 4.124 -9.544 -7.284 1.00 90.31 180 LEU A N 1
ATOM 1299 C CA . LEU A 1 180 ? 4.024 -9.195 -8.697 1.00 90.31 180 LEU A CA 1
ATOM 1300 C C . LEU A 1 180 ? 3.863 -7.680 -8.859 1.00 90.31 180 LEU A C 1
ATOM 1302 O O . LEU A 1 180 ? 2.911 -7.103 -8.334 1.00 90.31 180 LEU A O 1
ATOM 1306 N N . ILE A 1 181 ? 4.746 -7.031 -9.627 1.00 87.38 181 ILE A N 1
ATOM 1307 C CA . ILE A 1 181 ? 4.649 -5.591 -9.937 1.00 87.38 181 ILE A CA 1
ATOM 1308 C C . ILE A 1 181 ? 4.668 -5.380 -11.448 1.00 87.38 181 ILE A C 1
ATOM 1310 O O . ILE A 1 181 ? 5.655 -5.689 -12.117 1.00 87.38 181 ILE A O 1
ATOM 1314 N N . GLY A 1 182 ? 3.587 -4.807 -11.979 1.00 86.44 182 GLY A N 1
ATOM 1315 C CA . GLY A 1 182 ? 3.505 -4.403 -13.378 1.00 86.44 182 GLY A CA 1
ATOM 1316 C C . GLY A 1 182 ? 4.061 -2.998 -13.609 1.00 86.44 182 GLY A C 1
ATOM 1317 O O . GLY A 1 182 ? 3.681 -2.052 -12.911 1.00 86.44 182 GLY A O 1
ATOM 1318 N N . ASP A 1 183 ? 4.904 -2.862 -14.634 1.00 83.50 183 ASP A N 1
ATOM 1319 C CA . ASP A 1 183 ? 5.407 -1.584 -15.147 1.00 83.50 183 ASP A CA 1
ATOM 1320 C C . ASP A 1 183 ? 5.163 -1.480 -16.671 1.00 83.50 183 ASP A C 1
ATOM 1322 O O . ASP A 1 183 ? 6.043 -1.758 -17.490 1.00 83.50 183 ASP A O 1
ATOM 1326 N N . PRO A 1 184 ? 3.944 -1.100 -17.098 1.00 78.62 184 PRO A N 1
ATOM 1327 C CA . PRO A 1 184 ? 3.541 -1.155 -18.503 1.00 78.62 184 PRO A CA 1
ATOM 1328 C C . PRO A 1 184 ? 4.227 -0.106 -19.382 1.00 78.62 184 PRO A C 1
ATOM 1330 O O . PRO A 1 184 ? 4.167 -0.208 -20.607 1.00 78.62 184 PRO A O 1
ATOM 1333 N N . ARG A 1 185 ? 4.836 0.924 -18.780 1.00 74.12 185 ARG A N 1
ATOM 1334 C CA . ARG A 1 185 ? 5.529 1.995 -19.509 1.00 74.12 185 ARG A CA 1
ATOM 1335 C C . ARG A 1 185 ? 7.040 1.831 -19.497 1.00 74.12 185 ARG A C 1
ATOM 1337 O O . ARG A 1 185 ? 7.730 2.644 -20.110 1.00 74.12 185 ARG A O 1
ATOM 1344 N N . TRP A 1 186 ? 7.549 0.775 -18.869 1.00 66.50 186 TRP A N 1
ATOM 1345 C CA . TRP A 1 186 ? 8.950 0.431 -18.987 1.00 66.50 186 TRP A CA 1
ATOM 1346 C C . TRP A 1 186 ? 9.261 0.027 -20.429 1.00 66.50 186 TRP A C 1
ATOM 1348 O O . TRP A 1 186 ? 8.750 -0.968 -20.936 1.00 66.50 186 TRP A O 1
ATOM 1358 N N . GLN A 1 187 ? 10.062 0.840 -21.118 1.00 61.75 187 GLN A N 1
ATOM 1359 C CA . GLN A 1 187 ? 10.449 0.594 -22.501 1.00 61.75 187 GLN A CA 1
ATOM 1360 C C . GLN A 1 187 ? 11.905 0.137 -22.569 1.00 61.75 187 GLN A C 1
ATOM 1362 O O . GLN A 1 187 ? 12.841 0.933 -22.524 1.00 61.75 187 GLN A O 1
ATOM 1367 N N . ARG A 1 188 ? 12.095 -1.161 -22.795 1.00 52.03 188 ARG A N 1
ATOM 1368 C CA . ARG A 1 188 ? 13.113 -1.628 -23.746 1.00 52.03 188 ARG A CA 1
ATOM 1369 C C . ARG A 1 188 ? 12.422 -1.914 -25.081 1.00 52.03 188 ARG A C 1
ATOM 1371 O O . ARG A 1 188 ? 11.206 -2.071 -25.078 1.00 52.03 188 ARG A O 1
ATOM 1378 N N . PRO A 1 189 ? 13.130 -2.002 -26.222 1.00 50.25 189 PRO A N 1
ATOM 1379 C CA . PRO A 1 189 ? 12.517 -1.907 -27.554 1.00 50.25 189 PRO A CA 1
ATOM 1380 C C . PRO A 1 189 ? 11.417 -2.933 -27.899 1.00 50.25 189 PRO A C 1
ATOM 1382 O O . PRO A 1 189 ? 10.903 -2.872 -29.008 1.00 50.25 189 PRO A O 1
ATOM 1385 N N . THR A 1 190 ? 11.062 -3.890 -27.026 1.00 44.12 190 THR A N 1
ATOM 1386 C CA . THR A 1 190 ? 10.122 -4.979 -27.356 1.00 44.12 190 THR A CA 1
ATOM 1387 C C . THR A 1 190 ? 9.289 -5.588 -26.201 1.00 44.12 190 THR A C 1
ATOM 1389 O O . THR A 1 190 ? 8.556 -6.531 -26.486 1.00 44.12 190 THR A O 1
ATOM 1392 N N . SER A 1 191 ? 9.315 -5.115 -24.941 1.00 46.81 191 SER A N 1
ATOM 1393 C CA . SER A 1 191 ? 8.502 -5.740 -23.863 1.00 46.81 191 SER A CA 1
ATOM 1394 C C . SER A 1 191 ? 8.064 -4.790 -22.743 1.00 46.81 191 SER A C 1
ATOM 1396 O O . SER A 1 191 ? 8.823 -3.909 -22.350 1.00 46.81 191 SER A O 1
ATOM 1398 N N . SER A 1 192 ? 6.843 -5.004 -22.233 1.00 46.91 192 SER A N 1
ATOM 1399 C CA . SER A 1 192 ? 6.416 -4.582 -20.891 1.00 46.91 192 SER A CA 1
ATOM 1400 C C . SER A 1 192 ? 6.884 -5.638 -19.892 1.00 46.91 192 SER A C 1
ATOM 1402 O O . SER A 1 192 ? 6.645 -6.826 -20.122 1.00 46.91 192 SER A O 1
ATOM 1404 N N . ASP A 1 193 ? 7.519 -5.2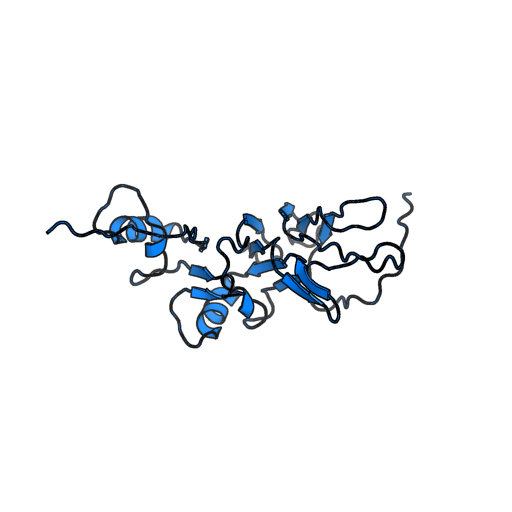25 -18.799 1.00 51.78 193 ASP A N 1
ATOM 1405 C CA . ASP A 1 193 ? 8.120 -6.155 -17.842 1.00 51.78 193 ASP A CA 1
ATOM 1406 C C . ASP A 1 193 ? 7.207 -6.375 -16.615 1.00 51.78 193 ASP A C 1
ATOM 1408 O O . ASP A 1 193 ? 6.500 -5.470 -16.155 1.00 51.78 193 ASP A O 1
ATOM 1412 N N . LEU A 1 194 ? 7.219 -7.610 -16.102 1.00 44.62 194 LEU A N 1
ATOM 1413 C CA . LEU A 1 194 ? 6.591 -8.040 -14.850 1.00 44.62 194 LEU A CA 1
ATOM 1414 C C . LEU A 1 194 ? 7.705 -8.491 -13.905 1.00 44.62 194 LEU A C 1
ATOM 1416 O O . LEU A 1 194 ? 8.448 -9.418 -14.232 1.00 44.62 194 LEU A O 1
ATOM 1420 N N . TYR A 1 195 ? 7.818 -7.854 -12.743 1.00 58.03 195 TYR A N 1
ATOM 1421 C CA . TYR A 1 195 ? 8.784 -8.255 -11.721 1.00 58.03 195 TYR A CA 1
ATOM 1422 C C . TYR A 1 195 ? 8.155 -9.283 -10.775 1.00 58.03 195 TYR A C 1
ATOM 1424 O O . TYR A 1 195 ? 7.039 -9.059 -10.305 1.00 58.03 195 TYR A O 1
ATOM 1432 N N . VAL A 1 196 ? 8.879 -10.377 -10.507 1.00 45.38 196 VAL A N 1
ATOM 1433 C CA . VAL A 1 196 ? 8.524 -11.436 -9.543 1.00 45.38 196 VAL A CA 1
ATOM 1434 C C . VAL A 1 196 ? 9.679 -11.611 -8.557 1.00 45.38 196 VAL A C 1
ATOM 1436 O O . VAL A 1 196 ? 10.813 -11.809 -8.999 1.00 45.38 196 VAL A O 1
ATOM 1439 N N . GLY A 1 197 ? 9.419 -11.561 -7.249 1.00 51.28 197 GLY A N 1
ATOM 1440 C CA . GLY A 1 197 ? 10.399 -11.981 -6.239 1.00 51.28 197 GLY A CA 1
ATOM 1441 C C . GLY A 1 197 ? 10.141 -11.472 -4.818 1.00 51.28 197 GLY A C 1
ATOM 1442 O O . GLY A 1 197 ? 9.353 -10.549 -4.621 1.00 51.28 197 GLY A O 1
ATOM 1443 N N . ASN A 1 198 ? 10.881 -12.050 -3.863 1.00 43.34 198 ASN A N 1
ATOM 1444 C CA . ASN A 1 198 ? 10.891 -11.699 -2.438 1.00 43.34 198 ASN A CA 1
ATOM 1445 C C . ASN A 1 198 ? 12.184 -10.971 -2.054 1.00 43.34 198 ASN A C 1
ATOM 1447 O O . ASN A 1 198 ? 13.287 -11.402 -2.402 1.00 43.34 198 ASN A O 1
ATOM 1451 N N . TYR A 1 199 ? 12.068 -9.833 -1.358 1.00 37.28 199 TYR A N 1
ATOM 1452 C CA . TYR A 1 199 ? 13.223 -9.047 -0.910 1.00 37.28 199 TYR A CA 1
ATOM 1453 C C . TYR A 1 199 ? 13.701 -9.544 0.461 1.00 37.28 199 TYR A C 1
ATOM 1455 O O . TYR A 1 199 ? 13.015 -9.382 1.464 1.00 37.28 199 TYR A O 1
ATOM 1463 N N . CYS A 1 200 ? 14.911 -10.106 0.521 1.00 34.69 200 CYS A N 1
ATOM 1464 C CA . CYS A 1 200 ? 15.639 -10.344 1.771 1.00 34.69 200 CYS A CA 1
ATOM 1465 C C . CYS A 1 200 ? 16.858 -9.403 1.847 1.00 34.69 200 CYS A C 1
ATOM 1467 O O . CYS A 1 200 ? 17.623 -9.325 0.877 1.00 34.69 200 CYS A O 1
ATOM 1469 N N . PRO A 1 201 ? 17.123 -8.723 2.980 1.00 32.81 201 PRO A N 1
ATOM 1470 C CA . PRO A 1 201 ? 18.364 -7.977 3.152 1.00 32.81 201 PRO A CA 1
ATOM 1471 C C . PRO A 1 201 ? 19.557 -8.948 3.135 1.00 32.81 201 PRO A C 1
ATOM 1473 O O . PRO A 1 201 ? 19.685 -9.815 3.994 1.00 32.81 201 PRO A O 1
ATOM 1476 N N . GLY A 1 202 ? 20.425 -8.811 2.127 1.00 31.42 202 GLY A N 1
ATOM 1477 C CA . GLY A 1 202 ? 21.633 -9.630 1.947 1.00 31.42 202 GLY A CA 1
ATOM 1478 C C . GLY A 1 202 ? 21.952 -9.970 0.489 1.00 31.42 202 GLY A C 1
ATOM 1479 O O . GLY A 1 202 ? 23.121 -10.119 0.138 1.00 31.42 202 GLY A O 1
ATOM 1480 N N . ALA A 1 203 ? 20.948 -9.995 -0.392 1.00 30.50 203 ALA A N 1
ATOM 1481 C CA . ALA A 1 203 ? 21.157 -10.082 -1.834 1.00 30.50 203 ALA A CA 1
ATOM 1482 C C . ALA A 1 203 ? 21.308 -8.667 -2.400 1.00 30.50 203 ALA A C 1
ATOM 1484 O O . ALA A 1 203 ? 20.369 -8.044 -2.889 1.00 30.50 203 ALA A O 1
ATOM 1485 N N . SER A 1 204 ? 22.515 -8.124 -2.263 1.00 32.16 204 SER A N 1
ATOM 1486 C CA . SER A 1 204 ? 22.912 -6.907 -2.961 1.00 32.16 204 SER A CA 1
ATOM 1487 C C . SER A 1 204 ? 22.572 -7.071 -4.447 1.00 32.16 204 SER A C 1
ATOM 1489 O O . SER A 1 204 ? 22.941 -8.081 -5.051 1.00 32.16 204 SER A O 1
ATOM 1491 N N . ALA A 1 205 ? 21.853 -6.104 -5.024 1.00 34.88 205 ALA A N 1
ATOM 1492 C CA . ALA A 1 205 ? 21.649 -5.981 -6.462 1.00 34.88 205 ALA A CA 1
ATOM 1493 C C . ALA A 1 205 ? 23.009 -5.711 -7.128 1.00 34.88 205 ALA A C 1
ATOM 1495 O O . ALA A 1 205 ? 23.329 -4.596 -7.541 1.00 34.88 205 ALA A O 1
ATOM 1496 N N . VAL A 1 206 ? 23.861 -6.733 -7.179 1.00 30.27 206 VAL A N 1
ATOM 1497 C CA . VAL A 1 206 ? 25.142 -6.675 -7.861 1.00 30.27 206 VAL A CA 1
ATOM 1498 C C . VAL A 1 206 ? 24.866 -6.995 -9.318 1.00 30.27 206 VAL A C 1
ATOM 1500 O O . VAL A 1 206 ? 24.852 -8.143 -9.744 1.00 30.27 206 VAL A O 1
ATOM 1503 N N . THR A 1 207 ? 24.711 -5.908 -10.069 1.00 29.38 207 THR A N 1
ATOM 1504 C CA . THR A 1 207 ? 24.930 -5.775 -11.514 1.00 29.38 207 THR A CA 1
ATOM 1505 C C . THR A 1 207 ? 23.928 -6.460 -12.457 1.00 29.38 207 THR A C 1
ATOM 1507 O O . THR A 1 207 ? 23.721 -7.668 -12.389 1.00 29.38 207 THR A O 1
ATOM 1510 N N . PRO A 1 208 ? 23.365 -5.724 -13.437 1.00 34.81 208 PRO A N 1
ATOM 1511 C CA . PRO A 1 208 ? 22.601 -6.328 -14.516 1.00 34.81 208 PRO A CA 1
ATOM 1512 C C . PRO A 1 208 ? 23.579 -6.969 -15.507 1.00 34.81 208 PRO A C 1
ATOM 1514 O O . PRO A 1 208 ? 24.032 -6.333 -16.457 1.00 34.81 208 PRO A O 1
ATOM 1517 N N . ALA A 1 209 ? 23.924 -8.236 -15.293 1.00 26.56 209 ALA A N 1
ATOM 1518 C CA . ALA A 1 209 ? 24.444 -9.073 -16.367 1.00 26.56 209 ALA A CA 1
ATOM 1519 C C . ALA A 1 209 ? 23.253 -9.749 -17.074 1.00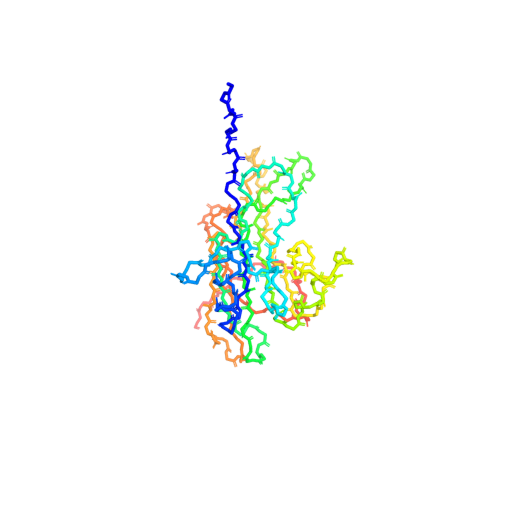 26.56 209 ALA A C 1
ATOM 1521 O O . ALA A 1 209 ? 22.349 -10.241 -16.398 1.00 26.56 209 ALA A O 1
ATOM 1522 N N . PRO A 1 210 ? 23.207 -9.789 -18.418 1.00 36.62 210 PRO A N 1
ATOM 1523 C CA . PRO A 1 210 ? 22.106 -10.405 -19.143 1.00 36.62 210 PRO A CA 1
ATOM 1524 C C . PRO A 1 210 ? 22.221 -11.929 -19.032 1.00 36.62 210 PRO A C 1
ATOM 1526 O O . PRO A 1 210 ? 22.836 -12.584 -19.874 1.00 36.62 210 PRO A O 1
ATOM 1529 N N . ALA A 1 211 ? 21.641 -12.513 -17.988 1.00 28.61 211 ALA A N 1
ATOM 1530 C CA . ALA A 1 211 ? 21.516 -13.957 -17.880 1.00 28.61 211 ALA A CA 1
ATOM 1531 C C . ALA A 1 211 ? 20.325 -14.415 -18.732 1.00 28.61 211 ALA A C 1
ATOM 1533 O O . ALA A 1 211 ? 19.165 -14.335 -18.339 1.00 28.61 211 ALA A O 1
ATOM 1534 N N . ARG A 1 212 ? 20.628 -14.889 -19.943 1.00 32.66 212 ARG A N 1
ATOM 1535 C CA . ARG A 1 212 ? 19.708 -15.701 -20.742 1.00 32.66 212 ARG A CA 1
ATOM 1536 C C . ARG A 1 212 ? 19.447 -17.005 -19.986 1.00 32.66 212 ARG A C 1
ATOM 1538 O O . ARG A 1 212 ? 20.324 -17.866 -19.967 1.00 32.66 212 ARG A O 1
ATOM 1545 N N . ALA A 1 213 ? 18.260 -17.180 -19.416 1.00 28.34 213 ALA A N 1
ATOM 1546 C CA . ALA A 1 213 ? 17.813 -18.505 -19.007 1.00 28.34 213 ALA A CA 1
ATOM 1547 C C . ALA A 1 213 ? 17.523 -19.327 -20.276 1.00 28.34 213 ALA A C 1
ATOM 1549 O O . ALA A 1 213 ? 16.583 -19.053 -21.021 1.00 28.34 213 ALA A O 1
ATOM 1550 N N . ARG A 1 214 ? 18.392 -20.300 -20.571 1.00 26.52 214 ARG A N 1
ATOM 1551 C CA . ARG A 1 214 ? 18.064 -21.414 -21.465 1.00 26.52 214 ARG A CA 1
ATOM 1552 C C . ARG A 1 214 ? 17.248 -22.415 -20.656 1.00 26.52 214 ARG A C 1
ATOM 1554 O O . ARG A 1 214 ? 17.724 -22.870 -19.623 1.00 26.52 214 ARG A O 1
ATOM 1561 N N . PHE A 1 215 ? 16.073 -22.770 -21.161 1.00 26.89 215 PHE A N 1
ATOM 1562 C CA . PHE A 1 215 ? 15.314 -23.920 -20.685 1.00 26.89 215 PHE A CA 1
ATOM 1563 C C . PHE A 1 215 ? 16.044 -25.215 -21.073 1.00 26.89 215 PHE A C 1
ATOM 1565 O O . PHE A 1 215 ? 16.360 -25.420 -22.250 1.00 26.89 215 PHE A O 1
ATOM 1572 N N . MET A 1 216 ? 16.301 -26.064 -20.083 1.00 33.31 216 MET A N 1
ATOM 1573 C CA . MET A 1 216 ? 16.278 -27.520 -20.212 1.00 33.31 216 MET A CA 1
ATOM 1574 C C . MET A 1 216 ? 15.294 -28.042 -19.179 1.00 33.31 216 MET A C 1
ATOM 1576 O O . MET A 1 216 ? 15.320 -27.496 -18.054 1.00 33.31 216 MET A O 1
#

Radius of gyration: 20.19 Å; chains: 1; bounding box: 54×65×51 Å

Secondary structure (DSSP, 8-state):
---------------EE--GGGHHHHHHTTS--SS---TTGGGTSTT---EEEE----SS-S---TTSSEEEE-SSSSSS-EEEEEETT-EEEETTTEEEE-BEEEEE-TTTHHHHHGGGS--SSEEEGGGGGGS-SS-EEEE-------TTSS--PPP-BTSEEEEES-SSSSSSPEEEEEEEEEEETTEEEEEEE---TT--------------

Organism: NCBI:txid990712

Foldseek 3Di:
DDDDDDPPDLDDPWDKFADPVCQQVQCCQVVDNDSDGDSVSQQADPPHPMATEDQDPPDDDRDQPWQVEKEWWQLVQPPHIWIKIWRQQDWDQDPPAGTAGFIKIKTGDSVQQQQQCCPVVDNRRYGHSVCQVPRDDGIDMGTGDFDDPVVPDPDGFYWRKPPYKYWAQCPPPPNGIKIWIWTQRDDDPDDGDIDIDGDDPPPPPPDDDPDDDDDD